Protein AF-A0A5C7JWZ7-F1 (afdb_monomer_lite)

pLDDT: mean 74.51, std 14.21, range [24.56, 93.81]

Structure (mmCIF, N/CA/C/O backbone):
data_AF-A0A5C7JWZ7-F1
#
_entry.id   AF-A0A5C7JWZ7-F1
#
loop_
_atom_site.group_PDB
_atom_site.id
_atom_site.type_symbol
_atom_site.label_atom_id
_atom_site.label_alt_id
_atom_site.label_comp_id
_atom_site.label_asym_id
_atom_site.label_entity_id
_atom_site.label_seq_id
_atom_site.pdbx_PDB_ins_code
_atom_site.Cartn_x
_atom_site.Cartn_y
_atom_site.Cartn_z
_atom_site.occupancy
_atom_site.B_iso_or_equiv
_atom_site.auth_seq_id
_atom_site.auth_comp_id
_atom_site.auth_asym_id
_atom_site.auth_atom_id
_atom_site.pdbx_PDB_model_num
ATOM 1 N N . MET A 1 1 ? -2.685 -1.276 -3.742 1.00 45.97 1 MET A N 1
ATOM 2 C CA . MET A 1 1 ? -3.912 -1.438 -2.931 1.00 45.97 1 MET A CA 1
ATOM 3 C C . MET A 1 1 ? -3.461 -2.055 -1.621 1.00 45.97 1 MET A C 1
ATOM 5 O O . MET A 1 1 ? -2.848 -3.115 -1.664 1.00 45.97 1 MET A O 1
ATOM 9 N N . ALA A 1 2 ? -3.571 -1.320 -0.513 1.00 55.94 2 ALA A N 1
ATOM 10 C CA . ALA A 1 2 ? -3.128 -1.818 0.789 1.00 55.94 2 ALA A CA 1
ATOM 11 C C . ALA A 1 2 ? -4.149 -2.825 1.322 1.00 55.94 2 ALA A C 1
ATOM 13 O O . ALA A 1 2 ? -5.299 -2.817 0.906 1.00 55.94 2 ALA A O 1
ATOM 14 N N . CYS A 1 3 ? -3.714 -3.725 2.190 1.00 65.06 3 CYS A N 1
ATOM 15 C CA . CYS A 1 3 ? -4.537 -4.875 2.550 1.00 65.06 3 CYS A CA 1
ATOM 16 C C . CYS A 1 3 ? -5.539 -4.551 3.609 1.00 65.06 3 CYS A C 1
ATOM 18 O O . CYS A 1 3 ? -5.290 -3.681 4.440 1.00 65.06 3 CYS A O 1
ATOM 20 N N . ALA A 1 4 ? -6.630 -5.308 3.586 1.00 68.56 4 ALA A N 1
ATOM 21 C CA . ALA A 1 4 ? -7.621 -5.212 4.619 1.00 68.56 4 ALA A CA 1
ATOM 22 C C . ALA A 1 4 ? -6.996 -5.520 5.975 1.00 68.56 4 ALA A C 1
ATOM 24 O O . ALA A 1 4 ? -6.350 -6.558 6.170 1.00 68.56 4 ALA A O 1
ATOM 25 N N . LYS A 1 5 ? -7.123 -4.571 6.893 1.00 70.38 5 LYS A N 1
ATOM 26 C CA . LYS A 1 5 ? -6.407 -4.599 8.160 1.00 70.38 5 LYS A CA 1
ATOM 27 C C . LYS A 1 5 ? -7.348 -4.274 9.291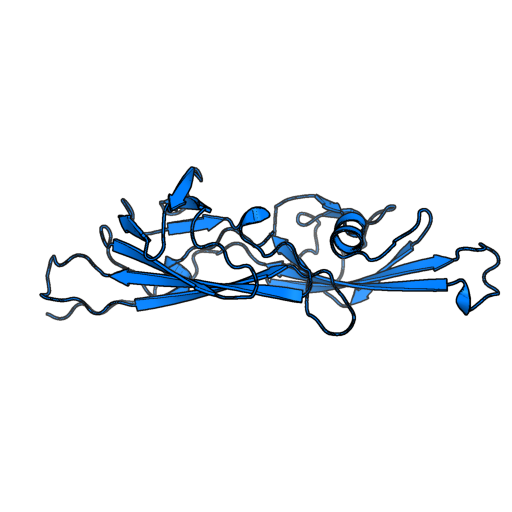 1.00 70.38 5 LYS A C 1
ATOM 29 O O . LYS A 1 5 ? -8.159 -3.352 9.217 1.00 70.38 5 LYS A O 1
ATOM 34 N N . ASP A 1 6 ? -7.208 -5.067 10.338 1.00 74.81 6 ASP A N 1
ATOM 35 C CA . ASP A 1 6 ? -7.981 -4.920 11.550 1.00 74.81 6 ASP A CA 1
ATOM 36 C C . ASP A 1 6 ? -7.426 -3.749 12.370 1.00 74.81 6 ASP A C 1
ATOM 38 O O . ASP A 1 6 ? -6.335 -3.828 12.947 1.00 74.81 6 ASP A O 1
ATOM 42 N N . LEU A 1 7 ? -8.188 -2.657 12.425 1.00 71.19 7 LEU A N 1
ATOM 43 C CA . LEU A 1 7 ? -7.851 -1.470 13.203 1.00 71.19 7 LEU A CA 1
ATOM 44 C C . LEU A 1 7 ? -7.737 -1.790 14.702 1.00 71.19 7 LEU A C 1
ATOM 46 O O . LEU A 1 7 ? -6.971 -1.127 15.401 1.00 71.19 7 LEU A O 1
ATOM 50 N N . PHE A 1 8 ? -8.428 -2.826 15.198 1.00 70.56 8 PHE A N 1
ATOM 51 C CA . PHE A 1 8 ? -8.319 -3.273 16.589 1.00 70.56 8 PHE A CA 1
ATOM 52 C C . PHE A 1 8 ? -6.966 -3.934 16.860 1.00 70.56 8 PHE A C 1
ATOM 54 O O . PHE A 1 8 ? -6.360 -3.678 17.899 1.00 70.56 8 PHE A O 1
ATOM 61 N N . THR A 1 9 ? -6.431 -4.719 15.918 1.00 65.75 9 THR A N 1
ATOM 62 C CA . THR A 1 9 ? -5.092 -5.319 16.085 1.00 65.75 9 THR A CA 1
ATOM 63 C C . THR A 1 9 ? -3.976 -4.276 16.094 1.00 65.75 9 THR A C 1
ATOM 65 O O . THR A 1 9 ? -2.988 -4.450 16.806 1.00 65.75 9 THR A O 1
ATOM 68 N N . LEU A 1 10 ? -4.149 -3.156 15.380 1.00 66.12 10 LEU A N 1
ATOM 69 C CA . LEU A 1 10 ? -3.187 -2.049 15.395 1.00 66.12 10 LEU A CA 1
ATOM 70 C C . LEU A 1 10 ? -3.127 -1.306 16.735 1.00 66.12 10 LEU A C 1
ATOM 72 O O . LEU A 1 10 ? -2.102 -0.704 17.046 1.00 66.12 10 LEU A O 1
ATOM 76 N N . LEU A 1 11 ? -4.190 -1.368 17.540 1.00 66.62 11 LEU A N 1
ATOM 77 C CA . LEU A 1 11 ? -4.202 -0.817 18.897 1.00 66.62 11 LEU A CA 1
ATOM 78 C C . LEU A 1 11 ? -3.416 -1.676 19.901 1.00 66.62 11 LEU A C 1
ATOM 80 O O . LEU A 1 11 ? -3.151 -1.217 21.011 1.00 66.62 11 LEU A O 1
ATOM 84 N N . GLY A 1 12 ? -3.039 -2.910 19.541 1.00 57.41 12 GLY A N 1
ATOM 85 C CA . GLY A 1 12 ? -2.255 -3.803 20.398 1.00 57.41 12 GLY A CA 1
ATOM 86 C C . GLY A 1 12 ? -3.002 -4.357 21.621 1.00 57.41 12 GLY A C 1
ATOM 87 O O . GLY A 1 12 ? -2.355 -4.807 22.566 1.00 57.41 12 GLY A O 1
ATOM 88 N N . GLY A 1 13 ? -4.343 -4.335 21.634 1.00 54.28 13 GLY A N 1
ATOM 89 C CA . GLY A 1 13 ? -5.164 -4.786 22.768 1.00 54.28 13 GLY A CA 1
ATOM 90 C C . GLY A 1 13 ? -6.447 -5.521 22.363 1.00 54.28 13 GLY A C 1
ATOM 91 O O . GLY A 1 13 ? -6.643 -5.836 21.194 1.00 54.28 13 GLY A O 1
ATOM 92 N N . SER A 1 14 ? -7.337 -5.758 23.337 1.00 57.84 14 SER A N 1
ATOM 93 C CA . SER A 1 14 ? -8.707 -6.278 23.138 1.00 57.84 14 SER A CA 1
ATOM 94 C C . SER A 1 14 ? -9.748 -5.182 23.444 1.00 57.84 14 SER A C 1
ATOM 96 O O . SER A 1 14 ? -10.272 -5.146 24.560 1.00 57.84 14 SER A O 1
ATOM 98 N N . PRO A 1 15 ? -9.995 -4.220 22.533 1.00 61.69 15 PRO A N 1
ATOM 99 C CA . PRO A 1 15 ? -10.962 -3.152 22.771 1.00 61.69 15 PRO A CA 1
ATOM 100 C C . PRO A 1 15 ? -12.392 -3.685 22.964 1.00 61.69 15 PRO A C 1
ATOM 102 O O . PRO A 1 15 ? -12.814 -4.633 22.308 1.00 61.69 15 PRO A O 1
ATOM 105 N N . THR A 1 16 ? -13.138 -3.075 23.888 1.00 68.31 16 THR A N 1
ATOM 106 C CA . THR A 1 16 ? -14.499 -3.497 24.261 1.00 68.31 16 THR A CA 1
ATOM 107 C C . THR A 1 16 ? -15.495 -3.374 23.099 1.00 68.31 16 THR A C 1
ATOM 109 O O . THR A 1 16 ? -15.476 -2.401 22.353 1.00 68.31 16 THR A O 1
ATOM 112 N N . VAL A 1 17 ? -16.426 -4.321 22.965 1.00 73.81 17 VAL A N 1
ATOM 113 C CA . VAL A 1 17 ? -17.563 -4.181 22.033 1.00 73.81 17 VAL A CA 1
ATOM 114 C C . VAL A 1 17 ? -18.365 -2.918 22.366 1.00 73.81 17 VAL A C 1
ATOM 116 O O . VAL A 1 17 ? -18.556 -2.602 23.538 1.00 73.81 17 VAL A O 1
ATOM 119 N N . GLY A 1 18 ? -18.864 -2.215 21.346 1.00 74.50 18 GLY A N 1
ATOM 120 C CA . GLY A 1 18 ? -19.762 -1.068 21.523 1.00 74.50 18 GLY A CA 1
ATOM 121 C C . GLY A 1 18 ? -19.065 0.278 21.738 1.00 74.50 18 GLY A C 1
ATOM 122 O O . GLY A 1 18 ? -19.734 1.271 22.023 1.00 74.50 18 GLY A O 1
ATOM 123 N N . GLY A 1 19 ? -17.738 0.342 21.592 1.00 77.81 19 GLY A N 1
ATOM 124 C CA . GLY A 1 19 ? -17.022 1.614 21.562 1.00 77.81 19 GLY A CA 1
ATOM 125 C C . GLY A 1 19 ? -17.265 2.415 20.279 1.00 77.81 19 GLY A C 1
ATOM 126 O O . GLY A 1 19 ? -17.792 1.925 19.274 1.00 77.81 19 GLY A O 1
ATOM 127 N N . THR A 1 20 ? -16.869 3.683 20.314 1.00 84.31 20 THR A N 1
ATOM 128 C CA . THR A 1 20 ? -16.996 4.600 19.176 1.00 84.31 20 THR A CA 1
ATOM 129 C C . THR A 1 20 ? -15.661 4.768 18.472 1.00 84.31 20 THR A C 1
ATOM 131 O O . THR A 1 20 ? -14.618 4.894 19.110 1.00 84.31 20 THR A O 1
ATOM 134 N N . TRP A 1 21 ? -15.705 4.774 17.143 1.00 86.50 21 TRP A N 1
ATOM 135 C CA . TRP A 1 21 ? -14.568 5.077 16.292 1.00 86.50 21 TRP A CA 1
ATOM 136 C C . TRP A 1 21 ? -14.749 6.445 15.669 1.00 86.50 21 TRP A C 1
ATOM 138 O O . TRP A 1 21 ? -15.829 6.807 15.203 1.00 86.50 21 TRP A O 1
ATOM 148 N N . LYS A 1 22 ? -13.669 7.208 15.638 1.00 88.44 22 LYS A N 1
ATOM 149 C CA . LYS A 1 22 ? -13.637 8.550 15.087 1.00 88.44 22 LYS A CA 1
ATOM 150 C C . LYS A 1 22 ? -12.479 8.657 14.116 1.00 88.44 22 LYS A C 1
ATOM 152 O O . LYS A 1 22 ? -11.319 8.589 14.509 1.00 88.44 22 LYS A O 1
ATOM 157 N N . LEU A 1 23 ? -12.784 8.852 12.840 1.00 90.44 23 LEU A N 1
ATOM 158 C CA . LEU A 1 23 ? -11.791 9.297 11.874 1.00 90.44 23 LEU A CA 1
ATOM 159 C C . LEU A 1 23 ? -11.549 10.788 12.125 1.00 90.44 23 LEU A C 1
ATOM 161 O O . LEU A 1 23 ? -12.397 11.624 11.814 1.00 90.44 23 LEU A O 1
ATOM 165 N N . ASN A 1 24 ? -10.418 11.108 12.748 1.00 89.88 24 ASN A N 1
ATOM 166 C CA . ASN A 1 24 ? -10.081 12.464 13.170 1.00 89.88 24 ASN A CA 1
ATOM 167 C C . ASN A 1 24 ? -9.585 13.307 12.003 1.00 89.88 24 ASN A C 1
ATOM 169 O O . ASN A 1 24 ? -10.103 14.395 11.753 1.00 89.88 24 ASN A O 1
ATOM 173 N N . THR A 1 25 ? -8.562 12.813 11.312 1.00 91.00 25 THR A N 1
ATOM 174 C CA . THR A 1 25 ? -7.871 13.553 10.259 1.00 91.00 25 THR A CA 1
ATOM 175 C C . THR A 1 25 ? -7.410 12.618 9.152 1.00 91.00 25 THR A C 1
ATOM 177 O O . THR A 1 25 ? -7.044 11.468 9.397 1.00 91.00 25 THR A O 1
ATOM 180 N N . ILE A 1 26 ? -7.401 13.152 7.933 1.00 90.19 26 ILE A N 1
ATOM 181 C CA . ILE A 1 26 ? -6.642 12.630 6.803 1.00 90.19 26 ILE A CA 1
ATOM 182 C C . ILE A 1 26 ? -5.683 13.755 6.427 1.00 90.19 26 ILE A C 1
ATOM 184 O O . ILE A 1 26 ? -6.109 14.882 6.175 1.00 90.19 26 ILE A O 1
ATOM 188 N N . THR A 1 27 ? -4.385 13.488 6.483 1.00 87.81 27 THR A N 1
ATOM 189 C CA . THR A 1 27 ? -3.349 14.501 6.239 1.00 87.81 27 THR A CA 1
ATOM 190 C C . THR A 1 27 ? -2.450 14.084 5.091 1.00 87.81 27 THR A C 1
ATOM 192 O O . THR A 1 27 ? -2.282 12.898 4.843 1.00 87.81 27 THR A O 1
ATOM 195 N N . GLY A 1 28 ? -1.886 15.056 4.381 1.00 82.38 28 GLY A N 1
ATOM 196 C CA . GLY A 1 28 ? -1.114 14.836 3.160 1.00 82.38 28 GLY A CA 1
ATOM 197 C C . GLY A 1 28 ? -1.586 15.760 2.040 1.00 82.38 28 GLY A C 1
ATOM 198 O O . GLY A 1 28 ? -2.679 16.327 2.094 1.00 82.38 28 GLY A O 1
ATOM 199 N N . THR A 1 29 ? -0.747 15.961 1.027 1.00 81.81 29 THR A N 1
ATOM 200 C CA . THR A 1 29 ? -1.093 16.828 -0.105 1.00 81.81 29 THR A CA 1
ATOM 201 C C . THR A 1 29 ? -2.291 16.248 -0.858 1.00 81.81 29 THR A C 1
ATOM 203 O O . THR A 1 29 ? -2.293 15.074 -1.223 1.00 81.81 29 THR A O 1
ATOM 206 N N . GLY A 1 30 ? -3.324 17.067 -1.068 1.00 83.00 30 GLY A N 1
ATOM 207 C CA . GLY A 1 30 ? -4.554 16.643 -1.744 1.00 83.00 30 GLY A CA 1
ATOM 208 C C . GLY A 1 30 ? -5.461 15.721 -0.922 1.00 83.00 30 GLY A C 1
ATOM 209 O O . GLY A 1 30 ? -6.392 15.171 -1.499 1.00 83.00 30 GLY A O 1
ATOM 210 N N . ALA A 1 31 ? -5.206 15.551 0.383 1.00 86.69 31 ALA A N 1
ATOM 211 C CA . ALA A 1 31 ? -6.020 14.705 1.254 1.00 86.69 31 ALA A CA 1
ATOM 212 C C . ALA A 1 31 ? -7.505 15.117 1.245 1.00 86.69 31 ALA A C 1
ATOM 214 O O . ALA A 1 31 ? -7.810 16.311 1.350 1.00 86.69 31 ALA A O 1
ATOM 215 N N . PRO A 1 32 ? -8.437 14.153 1.137 1.00 87.94 32 PRO A N 1
ATOM 216 C CA . PRO A 1 32 ? -9.857 14.438 1.098 1.00 87.94 32 PRO A CA 1
ATOM 217 C C . PRO A 1 32 ? -10.365 14.826 2.488 1.00 87.94 32 PRO A C 1
ATOM 219 O O . PRO A 1 32 ? -9.962 14.267 3.506 1.00 87.94 32 PRO A O 1
ATOM 222 N N . SER A 1 33 ? -11.312 15.760 2.532 1.00 88.44 33 SER A N 1
ATOM 223 C CA . SER A 1 33 ? -12.080 16.083 3.742 1.00 88.44 33 SER A CA 1
ATOM 224 C C . SER A 1 33 ? -13.403 15.311 3.835 1.00 88.44 33 SER A C 1
ATOM 226 O O . SER A 1 33 ? -14.075 15.378 4.862 1.00 88.44 33 SER A O 1
ATOM 228 N N . SER A 1 34 ? -13.768 14.579 2.779 1.00 91.19 34 SER A N 1
ATOM 229 C CA . SER A 1 34 ? -14.977 13.759 2.654 1.00 91.19 34 SER A CA 1
ATOM 230 C C . SER A 1 34 ? -14.727 12.591 1.701 1.00 91.19 34 SER A C 1
ATOM 232 O O . SER A 1 34 ? -13.952 12.746 0.758 1.00 91.19 34 SER A O 1
ATOM 234 N N . GLY A 1 35 ? -15.413 11.466 1.874 1.00 88.69 35 GLY A N 1
ATOM 235 C CA . GLY A 1 35 ? -15.208 10.289 1.029 1.00 88.69 35 GLY A CA 1
ATOM 236 C C . GLY A 1 35 ? -15.951 9.064 1.539 1.00 88.69 35 GLY A C 1
ATOM 237 O O . GLY A 1 35 ? -16.958 9.187 2.238 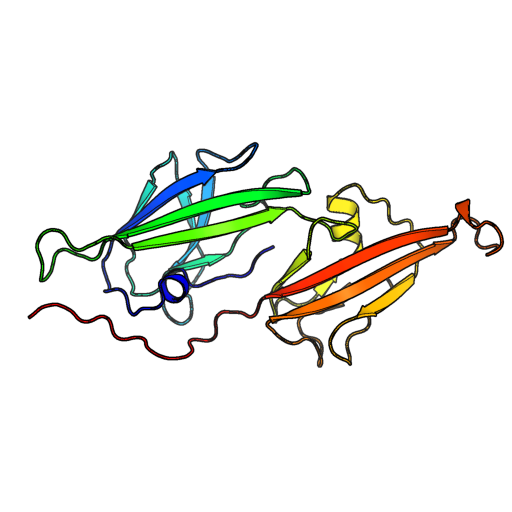1.00 88.69 35 GLY A O 1
ATOM 238 N N . SER A 1 36 ? -15.460 7.878 1.187 1.00 88.44 36 SER A N 1
ATOM 239 C CA . SER A 1 36 ? -15.985 6.611 1.687 1.00 88.44 36 SER A CA 1
ATOM 240 C C . SER A 1 36 ? -14.857 5.622 1.930 1.00 88.44 36 SER A C 1
ATOM 242 O O . SER A 1 36 ? -14.035 5.440 1.051 1.00 88.44 36 SER A O 1
ATOM 244 N N . LEU A 1 37 ? -14.863 4.951 3.082 1.00 86.94 37 LEU A N 1
ATOM 245 C CA . LEU A 1 37 ? -13.928 3.863 3.391 1.00 86.94 37 LEU A CA 1
ATOM 246 C C . LEU A 1 37 ? -14.651 2.519 3.301 1.00 86.94 37 LEU A C 1
ATOM 248 O O . LEU A 1 37 ? -15.814 2.438 3.699 1.00 86.94 37 LEU A O 1
ATOM 252 N N . GLN A 1 38 ? -13.998 1.459 2.820 1.00 87.38 38 GLN A N 1
ATOM 253 C CA . GLN A 1 38 ? -14.576 0.108 2.886 1.00 87.38 38 GLN A CA 1
ATOM 254 C C . GLN A 1 38 ? -14.318 -0.500 4.260 1.00 87.38 38 GLN A C 1
ATOM 256 O O . GLN A 1 38 ? -13.195 -0.879 4.581 1.00 87.38 38 GLN A O 1
ATOM 261 N N . ILE A 1 39 ? -15.365 -0.588 5.074 1.00 85.62 39 ILE A N 1
ATOM 262 C CA . ILE A 1 39 ? -15.287 -1.052 6.457 1.00 85.62 39 ILE A CA 1
ATOM 263 C C . ILE A 1 39 ? -16.079 -2.359 6.607 1.00 85.62 39 ILE A C 1
ATOM 265 O O . ILE A 1 39 ? -17.210 -2.454 6.126 1.00 85.62 39 ILE A O 1
ATOM 269 N N . ALA A 1 40 ? -15.509 -3.352 7.289 1.00 82.62 40 ALA A N 1
ATOM 270 C CA . ALA A 1 40 ? -16.206 -4.557 7.743 1.00 82.62 40 ALA A CA 1
ATOM 271 C C . ALA A 1 40 ? -16.115 -4.693 9.266 1.00 82.62 40 ALA A C 1
ATOM 273 O O . ALA A 1 40 ? -15.163 -4.219 9.884 1.00 82.62 40 ALA A O 1
ATOM 274 N N . GLU A 1 41 ? -17.088 -5.381 9.859 1.00 82.25 41 GLU A N 1
ATOM 275 C CA . GLU A 1 41 ? -17.099 -5.722 11.283 1.00 82.25 41 GLU A CA 1
ATOM 276 C C . GLU A 1 41 ? -16.941 -7.240 11.484 1.00 82.25 41 GLU A C 1
ATOM 278 O O . GLU A 1 41 ? -17.301 -8.022 10.599 1.00 82.25 41 GLU A O 1
ATOM 283 N N . GLY A 1 42 ? -16.383 -7.640 12.629 1.00 69.81 42 GLY A N 1
ATOM 284 C CA . GLY A 1 42 ? -16.333 -9.033 13.098 1.00 69.81 42 GLY A CA 1
ATOM 285 C C . GLY A 1 42 ? -15.002 -9.759 12.944 1.00 69.81 42 GLY A C 1
ATOM 286 O O . GLY A 1 42 ? -14.056 -9.239 12.364 1.00 69.81 42 GLY A O 1
ATOM 287 N N . ALA A 1 43 ? -14.897 -10.962 13.514 1.00 67.31 43 ALA A N 1
ATOM 288 C CA . ALA A 1 43 ? -13.714 -11.823 13.405 1.00 67.31 43 ALA A CA 1
ATOM 289 C C . ALA A 1 43 ? -14.124 -13.273 13.065 1.00 67.31 43 ALA A C 1
ATOM 291 O O . ALA A 1 43 ? -14.641 -13.969 13.943 1.00 67.31 43 ALA A O 1
ATOM 292 N N . PRO A 1 44 ? -13.891 -13.767 11.827 1.00 67.25 44 PRO A N 1
ATOM 293 C CA . PRO A 1 44 ? -13.260 -13.089 10.679 1.00 67.25 44 PRO A CA 1
ATOM 294 C C . PRO A 1 44 ? -14.080 -11.884 10.175 1.00 67.25 44 PRO A C 1
ATOM 296 O O . PRO A 1 44 ? -15.256 -11.791 10.530 1.00 67.25 44 PRO A O 1
ATOM 299 N N . PRO A 1 45 ? -13.499 -10.977 9.360 1.00 67.94 45 PRO A N 1
ATOM 300 C CA . PRO A 1 45 ? -14.248 -9.853 8.806 1.00 67.94 45 PRO A CA 1
ATOM 301 C C . PRO A 1 45 ? -15.500 -10.351 8.092 1.00 67.94 45 PRO A C 1
ATOM 303 O O . PRO A 1 45 ? -15.433 -11.265 7.264 1.00 67.94 45 PRO A O 1
ATOM 306 N N . GLY A 1 46 ? -16.638 -9.735 8.408 1.00 71.50 46 GLY A N 1
ATOM 307 C CA . GLY A 1 46 ? -17.861 -9.890 7.640 1.00 71.50 46 GLY A CA 1
ATOM 308 C C . GLY A 1 46 ? -17.743 -9.274 6.242 1.00 71.50 46 GLY A C 1
ATOM 309 O O . GLY A 1 46 ? -16.661 -9.085 5.684 1.00 71.50 46 GLY A O 1
ATOM 310 N N . ALA A 1 47 ? -18.885 -8.933 5.650 1.00 79.56 47 ALA A N 1
ATOM 311 C CA . ALA A 1 47 ? -18.896 -8.240 4.367 1.00 79.56 47 ALA A CA 1
ATOM 312 C C . ALA A 1 47 ? -18.409 -6.789 4.524 1.00 79.56 47 ALA A C 1
ATOM 314 O O . ALA A 1 47 ? -18.920 -6.050 5.368 1.00 79.56 47 ALA A O 1
ATOM 315 N N . TYR A 1 48 ? -17.469 -6.370 3.672 1.00 80.19 48 TYR A N 1
ATOM 316 C CA . TYR A 1 48 ? -17.074 -4.966 3.567 1.00 80.19 48 TYR A CA 1
ATOM 317 C C . TYR A 1 48 ? -18.214 -4.138 2.990 1.00 80.19 48 TYR A C 1
ATOM 319 O O . TYR A 1 48 ? -18.877 -4.528 2.026 1.00 80.19 48 TYR A O 1
ATOM 327 N N . SER A 1 49 ? -18.431 -2.980 3.599 1.00 84.75 49 SER A N 1
ATOM 328 C CA . SER A 1 49 ? -19.433 -2.018 3.176 1.00 84.75 49 SER A CA 1
ATOM 329 C C . SER A 1 49 ? -18.850 -0.611 3.160 1.00 84.75 49 SER A C 1
ATOM 331 O O . SER A 1 49 ? -18.034 -0.228 4.000 1.00 84.75 49 SER A O 1
ATOM 333 N N . ALA A 1 50 ? -19.285 0.171 2.179 1.00 85.12 50 ALA A N 1
ATOM 334 C CA . ALA A 1 50 ? -18.874 1.552 2.022 1.00 85.12 50 ALA A CA 1
ATOM 335 C C . ALA A 1 50 ? -19.423 2.407 3.178 1.00 85.12 50 ALA A C 1
ATOM 337 O O . ALA A 1 50 ? -20.636 2.598 3.303 1.00 85.12 50 ALA A O 1
ATOM 338 N N . LYS A 1 51 ? -18.532 2.956 4.008 1.00 88.50 51 LYS A N 1
ATOM 339 C CA . LYS A 1 51 ? -18.866 3.932 5.043 1.00 88.50 51 LYS A CA 1
ATOM 340 C C . LYS A 1 51 ? -18.501 5.333 4.576 1.00 88.50 51 LYS A C 1
ATOM 342 O O . LYS A 1 51 ? -17.339 5.737 4.614 1.00 88.50 51 LYS A O 1
ATOM 347 N N . SER A 1 52 ? -19.513 6.087 4.160 1.00 89.75 52 SER A N 1
ATOM 348 C CA . SER A 1 52 ? -19.333 7.474 3.735 1.00 89.75 52 SER A CA 1
ATOM 349 C C . SER A 1 52 ? -19.117 8.409 4.925 1.00 89.75 52 SER A C 1
ATOM 351 O O . SER A 1 52 ? -19.883 8.384 5.890 1.00 89.75 52 SER A O 1
ATOM 353 N N . PHE A 1 53 ? -18.115 9.277 4.822 1.00 90.75 53 PHE A N 1
ATOM 354 C CA . PHE A 1 53 ? -17.840 10.352 5.769 1.00 90.75 53 PHE A CA 1
ATOM 355 C C . PHE A 1 53 ? -18.011 11.709 5.058 1.00 90.75 53 PHE A C 1
ATOM 357 O O . PHE A 1 53 ? -17.255 12.024 4.138 1.00 90.75 53 PHE A O 1
ATOM 364 N N . PRO A 1 54 ? -19.010 12.530 5.433 1.00 90.25 54 PRO A N 1
ATOM 365 C CA . PRO A 1 54 ? -19.287 13.797 4.750 1.00 90.25 54 PRO A CA 1
ATOM 366 C C . PRO A 1 54 ? -18.312 14.920 5.133 1.00 90.25 54 PRO A C 1
ATOM 368 O O . PRO A 1 54 ? -18.186 15.898 4.402 1.00 90.25 54 PRO A O 1
ATOM 371 N N . SER A 1 55 ? -17.651 14.799 6.284 1.00 92.44 55 SER A N 1
ATOM 372 C CA . SER A 1 55 ? -16.682 15.760 6.805 1.00 92.44 55 SER A CA 1
ATOM 373 C C . SER A 1 55 ? -15.817 15.105 7.876 1.00 92.44 55 SER A C 1
ATOM 375 O O . SER A 1 55 ? -16.261 14.154 8.518 1.00 92.44 55 SER A O 1
ATOM 377 N N . LEU A 1 56 ? -14.638 15.665 8.134 1.00 92.25 56 LEU A N 1
ATOM 378 C CA . LEU A 1 56 ? -13.801 15.296 9.273 1.00 92.25 56 LEU A CA 1
ATOM 379 C C . LEU A 1 56 ? -13.950 16.305 10.430 1.00 92.25 56 LEU A C 1
ATOM 381 O O . LEU A 1 56 ? -14.029 17.507 10.166 1.00 92.25 56 LEU A O 1
ATOM 385 N N . PRO A 1 57 ? -13.951 15.851 11.698 1.00 93.81 57 PRO A N 1
ATOM 386 C CA . PRO A 1 57 ? -13.925 14.450 12.110 1.00 93.81 57 PRO A CA 1
ATOM 387 C C . PRO A 1 57 ? -15.261 13.737 11.845 1.00 93.81 57 PRO A C 1
ATOM 389 O O . PRO A 1 57 ? -16.322 14.359 11.883 1.00 93.81 57 PRO A O 1
ATOM 392 N N . TYR A 1 58 ? -15.208 12.423 11.626 1.00 92.94 58 TYR A N 1
ATOM 393 C CA . TYR A 1 58 ? -16.391 11.583 11.434 1.00 92.94 58 TYR A CA 1
ATOM 394 C C . TYR A 1 58 ? -16.428 10.449 12.452 1.00 92.94 58 TYR A C 1
ATOM 396 O O . TYR A 1 58 ? -15.482 9.667 12.538 1.00 92.94 58 TYR A O 1
ATOM 404 N N . THR A 1 59 ? -17.532 10.343 13.191 1.00 90.06 59 THR A N 1
ATOM 405 C CA . THR A 1 59 ? -17.740 9.285 14.183 1.00 90.06 59 THR A CA 1
ATOM 406 C C . THR A 1 59 ? -18.671 8.211 13.638 1.00 90.06 59 THR A C 1
ATOM 408 O O . THR A 1 59 ? -19.718 8.510 13.061 1.00 90.06 59 THR A O 1
ATOM 411 N N . PHE A 1 60 ? -18.317 6.954 13.874 1.00 85.00 60 PHE A N 1
ATOM 412 C CA . PHE A 1 60 ? -19.157 5.793 13.634 1.00 85.00 60 PHE A CA 1
ATOM 413 C C . PHE A 1 60 ? -19.036 4.809 14.801 1.00 85.00 60 PHE A C 1
ATOM 415 O O . PHE A 1 60 ? -17.999 4.705 15.451 1.00 85.00 60 PHE A O 1
ATOM 422 N N . THR A 1 61 ? -20.123 4.108 15.096 1.00 80.12 61 THR A N 1
ATOM 423 C CA . THR A 1 61 ? -20.151 3.081 16.142 1.00 80.12 61 THR A CA 1
ATOM 424 C C . THR A 1 61 ? -19.864 1.729 15.515 1.00 80.12 61 THR A C 1
ATOM 426 O O . THR A 1 61 ? -20.398 1.445 14.443 1.00 80.12 61 THR A O 1
ATOM 429 N N . ALA A 1 62 ? -19.044 0.923 16.186 1.00 72.25 62 ALA A N 1
ATOM 430 C CA . ALA A 1 62 ? -18.851 -0.478 15.841 1.00 72.25 62 ALA A CA 1
ATOM 431 C C . ALA A 1 62 ? -19.934 -1.312 16.529 1.00 72.25 62 ALA A C 1
ATOM 433 O O . ALA A 1 62 ? -20.113 -1.196 17.745 1.00 72.25 62 ALA A O 1
ATOM 434 N N . GLY A 1 63 ? -20.649 -2.146 15.780 1.00 69.81 63 GLY A N 1
ATOM 435 C CA . GLY A 1 63 ? -21.529 -3.161 16.358 1.00 69.81 63 GLY A CA 1
ATOM 436 C C . GLY A 1 63 ? -20.755 -4.305 17.020 1.00 69.81 63 GLY A C 1
ATOM 437 O O . GLY A 1 63 ? -21.269 -4.931 17.946 1.00 69.81 63 GLY A O 1
ATOM 438 N N . GLU A 1 64 ? -19.511 -4.547 16.595 1.00 70.19 64 GLU A N 1
ATOM 439 C CA . GLU A 1 64 ? -18.682 -5.665 17.058 1.00 70.19 64 GLU A CA 1
ATOM 440 C C . GLU A 1 64 ? -17.271 -5.254 17.529 1.00 70.19 64 GLU A C 1
ATOM 442 O O . GLU A 1 64 ? -16.845 -4.105 17.414 1.00 70.19 64 GLU A O 1
ATOM 447 N N . ALA A 1 65 ? -16.538 -6.224 18.093 1.00 62.81 65 ALA A N 1
ATOM 448 C CA . ALA A 1 65 ? -15.196 -6.059 18.668 1.00 62.81 65 ALA A CA 1
ATOM 449 C C . ALA A 1 65 ? -14.066 -5.949 17.636 1.00 62.81 65 ALA A C 1
ATOM 451 O O . ALA A 1 65 ? -12.911 -5.962 18.029 1.00 62.81 65 ALA A O 1
ATOM 452 N N . HIS A 1 66 ? -14.350 -5.954 16.338 1.00 70.94 66 HIS A N 1
ATOM 453 C CA . HIS A 1 66 ? -13.321 -5.896 15.303 1.00 70.94 66 HIS A CA 1
ATOM 454 C C . HIS A 1 66 ? -13.827 -5.026 14.164 1.00 70.94 66 HIS A C 1
ATOM 456 O O . HIS A 1 66 ? -14.948 -5.223 13.695 1.00 70.94 66 HIS A O 1
ATOM 462 N N . ILE A 1 67 ? -12.996 -4.082 13.724 1.00 77.31 67 ILE A N 1
ATOM 463 C CA . ILE A 1 67 ? -13.239 -3.252 12.547 1.00 77.31 67 ILE A CA 1
ATOM 464 C C . ILE A 1 67 ? -12.074 -3.429 11.602 1.00 77.31 67 ILE A C 1
ATOM 466 O O . ILE A 1 67 ? -10.926 -3.141 11.933 1.00 77.31 67 ILE A O 1
ATOM 470 N N . TRP A 1 68 ? -12.415 -3.822 10.391 1.00 80.19 68 TRP A N 1
ATOM 471 C CA . TRP A 1 68 ? -11.486 -3.988 9.301 1.00 80.19 68 TRP A CA 1
ATOM 472 C C . TRP A 1 68 ? -11.688 -2.859 8.320 1.00 80.19 68 TRP A C 1
ATOM 474 O O . TRP A 1 68 ? -12.815 -2.580 7.919 1.00 80.19 68 TRP A O 1
ATOM 484 N N . TRP A 1 69 ? -10.596 -2.233 7.912 1.00 82.06 69 TRP A N 1
ATOM 485 C CA . TRP A 1 69 ? -10.600 -1.323 6.779 1.00 82.06 69 TRP A CA 1
ATOM 486 C C . TRP A 1 69 ? -9.879 -1.990 5.618 1.00 82.06 69 TRP A C 1
ATOM 488 O O . TRP A 1 69 ? -8.762 -2.461 5.813 1.00 82.06 69 TRP A O 1
ATOM 498 N N . ASP A 1 70 ? -10.518 -2.031 4.448 1.00 78.94 70 ASP A N 1
ATOM 499 C CA . ASP A 1 70 ? -9.933 -2.447 3.169 1.00 78.94 70 ASP A CA 1
ATOM 500 C C . ASP A 1 70 ? -9.653 -1.222 2.279 1.00 78.94 70 ASP A C 1
ATOM 502 O O . ASP A 1 70 ? -10.568 -0.726 1.612 1.00 78.94 70 ASP A O 1
ATOM 506 N N . PRO A 1 71 ? -8.415 -0.693 2.278 1.00 74.31 71 PRO A N 1
ATOM 507 C CA . PRO A 1 71 ? -8.052 0.482 1.501 1.00 74.31 71 PRO A CA 1
ATOM 508 C C . PRO A 1 71 ? -8.289 0.299 0.005 1.00 74.31 71 PRO A C 1
ATOM 510 O O . PRO A 1 71 ? -7.646 -0.519 -0.661 1.00 74.31 71 PRO A O 1
ATOM 513 N N . GLN A 1 72 ? -9.160 1.130 -0.549 1.00 72.25 72 GLN A N 1
ATOM 514 C CA . GLN A 1 72 ? -9.418 1.149 -1.978 1.00 72.25 72 GLN A CA 1
ATOM 515 C C . GLN A 1 72 ? -8.428 2.054 -2.718 1.00 72.25 72 GLN A C 1
ATOM 517 O O . GLN A 1 72 ? -7.609 2.762 -2.132 1.00 72.25 72 GLN A O 1
ATOM 522 N N . THR A 1 73 ? -8.463 2.016 -4.048 1.00 65.38 73 THR A N 1
ATOM 523 C CA . THR A 1 73 ? -7.579 2.839 -4.888 1.00 65.38 73 THR A CA 1
ATOM 524 C C . THR A 1 73 ? -7.806 4.342 -4.717 1.00 65.38 73 THR A C 1
ATOM 526 O O . THR A 1 73 ? -6.879 5.115 -4.933 1.00 65.38 73 THR A O 1
ATOM 529 N N . ASP A 1 74 ? -9.013 4.758 -4.334 1.00 69.56 74 ASP A N 1
ATOM 530 C CA . ASP A 1 74 ? -9.391 6.143 -4.030 1.00 69.56 74 ASP A CA 1
ATOM 531 C C . ASP A 1 74 ? -9.068 6.572 -2.588 1.00 69.56 74 ASP A C 1
ATOM 533 O O . ASP A 1 74 ? -9.139 7.760 -2.281 1.00 69.56 74 ASP A O 1
ATOM 537 N N . ASP A 1 75 ? -8.632 5.641 -1.734 1.00 72.38 75 ASP A N 1
ATOM 538 C CA . ASP A 1 75 ? -8.141 5.930 -0.381 1.00 72.38 75 ASP A CA 1
ATOM 539 C C . ASP A 1 75 ? -6.656 6.353 -0.363 1.00 72.38 75 ASP A C 1
ATOM 541 O O . ASP A 1 75 ? -6.083 6.654 0.682 1.00 72.38 75 ASP A O 1
ATOM 545 N N . ALA A 1 76 ? -5.990 6.381 -1.517 1.00 72.25 76 ALA A N 1
ATOM 546 C CA . ALA A 1 76 ? -4.618 6.853 -1.654 1.00 72.25 76 ALA A CA 1
ATOM 547 C C . ALA A 1 76 ? -4.568 8.105 -2.545 1.00 72.25 76 ALA A C 1
ATOM 549 O O . ALA A 1 76 ? -5.387 8.255 -3.456 1.00 72.25 76 ALA A O 1
ATOM 550 N N . PRO A 1 77 ? -3.593 9.007 -2.341 1.00 70.94 77 PRO A N 1
ATOM 551 C CA . PRO A 1 77 ? -3.460 10.164 -3.212 1.00 70.94 77 PRO A CA 1
ATOM 552 C C . PRO A 1 77 ? -3.214 9.762 -4.660 1.00 70.94 77 PRO A C 1
ATOM 554 O O . PRO A 1 77 ? -2.455 8.848 -4.936 1.00 70.94 77 PRO A O 1
ATOM 557 N N . THR A 1 78 ? -3.770 10.497 -5.617 1.00 70.50 78 THR A N 1
ATOM 558 C CA . THR A 1 78 ? -3.588 10.200 -7.050 1.00 70.50 78 THR A CA 1
ATOM 559 C C . THR A 1 78 ? -2.180 10.516 -7.556 1.00 70.50 78 THR A C 1
ATOM 561 O O . THR A 1 78 ? -1.744 9.970 -8.567 1.00 70.50 78 THR A O 1
ATOM 564 N N . THR A 1 79 ? -1.441 11.372 -6.846 1.00 67.38 79 THR A N 1
ATOM 565 C CA . THR A 1 79 ? -0.048 11.704 -7.148 1.00 67.38 79 THR A CA 1
ATOM 566 C C . THR A 1 79 ? 0.905 10.663 -6.583 1.00 67.38 79 THR A C 1
ATOM 568 O O . THR A 1 79 ? 0.876 10.343 -5.395 1.00 67.38 79 THR A O 1
ATOM 571 N N . CYS A 1 80 ? 1.810 10.170 -7.416 1.00 65.31 80 CYS A N 1
ATOM 572 C CA . CYS A 1 80 ? 2.827 9.236 -6.958 1.00 65.31 80 CYS A CA 1
ATOM 573 C C . CYS A 1 80 ? 3.801 9.899 -5.977 1.00 65.31 80 CYS A C 1
ATOM 575 O O . CYS A 1 80 ? 4.050 11.104 -6.047 1.00 65.31 80 CYS A O 1
ATOM 577 N N . TYR A 1 81 ? 4.343 9.098 -5.060 1.00 60.56 81 TYR A N 1
ATOM 578 C CA . TYR A 1 81 ? 5.237 9.520 -3.975 1.00 60.56 81 TYR A CA 1
ATOM 579 C C . TYR A 1 81 ? 4.592 10.445 -2.945 1.00 60.56 81 TYR A C 1
ATOM 581 O O . TYR A 1 81 ? 5.283 11.124 -2.186 1.00 60.56 81 TYR A O 1
ATOM 589 N N . THR A 1 82 ? 3.264 10.463 -2.902 1.00 64.06 82 THR A N 1
ATOM 590 C CA . THR A 1 82 ? 2.533 11.124 -1.829 1.00 64.06 82 THR A CA 1
ATOM 591 C C . THR A 1 82 ? 1.841 10.085 -0.973 1.00 64.06 82 THR A C 1
ATOM 593 O O . THR A 1 82 ? 1.510 8.985 -1.425 1.00 64.06 82 THR A O 1
ATOM 596 N N . SER A 1 83 ? 1.673 10.425 0.295 1.00 75.12 83 SER A N 1
ATOM 597 C CA . SER A 1 83 ? 0.953 9.602 1.242 1.00 75.12 83 SER A CA 1
ATOM 598 C C . SER A 1 83 ? -0.151 10.405 1.900 1.00 75.12 83 SER A C 1
ATOM 600 O O . SER A 1 83 ? -0.032 11.618 2.101 1.00 75.12 83 SER A O 1
ATOM 602 N N . TRP A 1 84 ? -1.231 9.706 2.220 1.00 83.12 84 TRP A N 1
ATOM 603 C CA . TRP A 1 84 ? -2.255 10.175 3.128 1.00 83.12 84 TRP A CA 1
ATOM 604 C C . TRP A 1 84 ? -2.136 9.426 4.444 1.00 83.12 84 TRP A C 1
ATOM 606 O O . TRP A 1 84 ? -2.056 8.199 4.470 1.00 83.12 84 TRP A O 1
ATOM 616 N N . VAL A 1 85 ? -2.107 10.172 5.543 1.00 83.00 85 VAL A N 1
ATOM 617 C CA . VAL A 1 85 ? -2.102 9.619 6.896 1.00 83.00 85 VAL A CA 1
ATOM 618 C C . VAL A 1 85 ? -3.487 9.796 7.496 1.00 83.00 85 VAL A C 1
ATOM 620 O O . VAL A 1 85 ? -3.918 10.925 7.740 1.00 83.00 85 VAL A O 1
ATOM 623 N N . TYR A 1 86 ? -4.156 8.678 7.738 1.00 85.50 86 TYR A N 1
ATOM 624 C CA . TYR A 1 86 ? -5.448 8.570 8.394 1.00 85.50 86 TYR A CA 1
ATOM 625 C C . TYR A 1 86 ? -5.225 8.383 9.891 1.00 85.50 86 TYR A C 1
ATOM 627 O O . TYR A 1 86 ? -4.484 7.492 10.303 1.00 85.50 86 TYR A O 1
ATOM 635 N N . THR A 1 87 ? -5.860 9.215 10.711 1.00 87.94 87 THR A N 1
ATOM 636 C CA . THR A 1 87 ? -5.824 9.078 12.172 1.00 87.94 87 THR A CA 1
ATOM 637 C C . THR A 1 87 ? -7.195 8.664 12.670 1.00 87.94 87 THR A C 1
ATOM 639 O O . THR A 1 87 ? -8.143 9.450 12.609 1.00 87.94 87 THR A O 1
ATOM 642 N N . PHE A 1 88 ? -7.286 7.446 13.186 1.00 85.25 88 PHE A N 1
ATOM 643 C CA . PHE A 1 88 ? -8.469 6.923 13.851 1.00 85.25 88 PHE A CA 1
ATOM 644 C C . PHE A 1 88 ? -8.290 7.013 15.361 1.00 85.25 88 PHE A C 1
ATOM 646 O O . PHE A 1 88 ? -7.205 6.776 15.885 1.00 85.25 88 PHE A O 1
ATOM 653 N N . GLU A 1 89 ? -9.358 7.348 16.063 1.00 86.25 89 GLU A N 1
ATOM 654 C CA . GLU A 1 89 ? -9.429 7.355 17.515 1.00 86.25 89 GLU A CA 1
ATOM 655 C C . GLU A 1 89 ? -10.560 6.436 17.956 1.00 86.25 89 GLU A C 1
ATOM 657 O O . GLU A 1 89 ? -11.668 6.501 17.425 1.00 86.25 89 GLU A O 1
ATOM 662 N N . TYR A 1 90 ? -10.262 5.573 18.914 1.00 84.38 90 TYR A N 1
ATOM 663 C CA . TYR A 1 90 ? -11.211 4.671 19.533 1.00 84.38 90 TYR A CA 1
ATOM 664 C C . TYR A 1 90 ? -11.500 5.125 20.963 1.00 84.38 90 TYR A C 1
ATOM 666 O O . TYR A 1 90 ? -10.574 5.304 21.757 1.00 84.38 90 TYR A O 1
ATOM 674 N N . THR A 1 91 ? -12.779 5.269 21.302 1.00 82.88 91 THR A N 1
ATOM 675 C CA . THR A 1 91 ? -13.246 5.553 22.663 1.00 82.88 91 THR A CA 1
ATOM 676 C C . THR A 1 91 ? -14.110 4.386 23.153 1.00 82.88 91 THR A C 1
ATOM 678 O O . THR A 1 91 ? -15.167 4.137 22.559 1.00 82.88 91 THR A O 1
ATOM 681 N N . PRO A 1 92 ? -13.697 3.666 24.216 1.00 79.50 92 PRO A N 1
ATOM 682 C CA . PRO A 1 92 ? -14.501 2.602 24.817 1.00 79.50 92 PRO A CA 1
ATOM 683 C C . PRO A 1 92 ? -15.878 3.099 25.296 1.00 79.50 92 PRO A C 1
ATOM 685 O O . PRO A 1 92 ? -16.019 4.285 25.601 1.00 79.50 92 PRO A O 1
ATOM 688 N N . PRO A 1 93 ? -16.892 2.221 25.402 1.00 78.25 93 PRO A N 1
ATOM 689 C CA . PRO A 1 93 ? -18.175 2.589 25.991 1.00 78.25 93 PRO A CA 1
ATOM 690 C C . PRO A 1 93 ? -18.014 2.933 27.481 1.00 78.25 93 PRO A C 1
ATOM 692 O O . PRO A 1 93 ? -17.161 2.377 28.171 1.00 78.25 93 PRO A O 1
ATOM 695 N N . GLU A 1 94 ? -18.861 3.829 27.993 1.00 73.69 94 GLU A N 1
ATOM 696 C CA . GLU A 1 94 ? -18.829 4.279 29.398 1.00 73.69 94 GLU A CA 1
ATOM 697 C C . GLU A 1 94 ? -19.343 3.230 30.404 1.00 73.69 94 GLU A C 1
ATOM 699 O O . GLU A 1 94 ? -19.387 3.495 31.608 1.00 73.69 94 GLU A O 1
ATOM 704 N N . GLU A 1 95 ? -19.727 2.030 29.949 1.00 66.06 95 GLU A N 1
ATOM 705 C CA . GLU A 1 95 ? -20.123 0.927 30.827 1.00 66.06 95 GLU A CA 1
ATOM 706 C C . GLU A 1 95 ? -18.930 0.470 31.682 1.00 66.06 95 GLU A C 1
ATOM 708 O O . GLU A 1 95 ? -18.125 -0.371 31.292 1.00 66.06 95 GLU A O 1
ATOM 713 N N . GLY A 1 96 ? -18.818 1.063 32.872 1.00 57.78 96 GLY A N 1
ATOM 714 C CA . GLY A 1 96 ? -17.863 0.686 33.914 1.00 57.78 96 GLY A CA 1
ATOM 715 C C . GLY A 1 96 ? -16.875 1.778 34.325 1.00 57.78 96 GLY A C 1
ATOM 716 O O . GLY A 1 96 ? -16.279 1.654 35.390 1.00 57.78 96 GLY A O 1
ATOM 717 N N . CYS A 1 97 ? -16.712 2.863 33.557 1.00 53.72 97 CYS A N 1
ATOM 718 C CA . CYS A 1 97 ? -15.831 3.972 33.942 1.00 53.72 97 CYS A CA 1
ATOM 719 C C . CYS A 1 97 ? -16.278 5.296 33.309 1.00 53.72 97 CYS A C 1
ATOM 721 O O . CYS A 1 97 ? -16.461 5.379 32.097 1.00 53.72 97 CYS A O 1
ATOM 723 N N . ALA A 1 98 ? -16.402 6.352 34.118 1.00 62.41 98 ALA A N 1
ATOM 724 C CA . ALA A 1 98 ? -16.640 7.695 33.596 1.00 62.41 98 ALA A CA 1
ATOM 725 C C . ALA A 1 98 ? -15.388 8.181 32.844 1.00 62.41 98 ALA A C 1
ATOM 727 O O . ALA A 1 98 ? -14.302 8.200 33.424 1.00 62.41 98 ALA A O 1
ATOM 728 N N . ASN A 1 99 ? -15.554 8.595 31.582 1.00 65.75 99 ASN A N 1
ATOM 729 C CA . ASN A 1 99 ? -14.496 9.115 30.707 1.00 65.75 99 ASN A CA 1
ATOM 730 C C . ASN A 1 99 ? -13.333 8.125 30.445 1.00 65.75 99 ASN A C 1
ATOM 732 O O . ASN A 1 99 ? -12.201 8.373 30.880 1.00 65.75 99 ASN A O 1
ATOM 736 N N . PRO A 1 100 ? -13.584 6.995 29.752 1.00 71.25 100 PRO A N 1
ATOM 737 C CA . PRO A 1 100 ? -12.530 6.045 29.415 1.00 71.25 100 PRO A CA 1
ATOM 738 C C . PRO A 1 100 ? -11.469 6.695 28.505 1.00 71.25 100 PRO A C 1
ATOM 740 O O . PRO A 1 100 ? -11.810 7.501 27.636 1.00 71.25 100 PRO A O 1
ATOM 743 N N . PRO A 1 101 ? -10.174 6.363 28.676 1.00 72.81 101 PRO A N 1
ATOM 744 C CA . PRO A 1 101 ? -9.115 6.920 27.843 1.00 72.81 101 PRO A CA 1
ATOM 745 C C . PRO A 1 101 ? -9.278 6.465 26.388 1.00 72.81 101 PRO A C 1
ATOM 747 O O . PRO A 1 101 ? -9.490 5.282 26.117 1.00 72.81 101 PRO A O 1
ATOM 750 N N . ALA A 1 102 ? -9.161 7.407 25.454 1.00 79.12 102 ALA A N 1
ATOM 751 C CA . ALA A 1 102 ? -9.178 7.117 24.028 1.00 79.12 102 ALA A CA 1
ATOM 752 C C . ALA A 1 102 ? -7.805 6.629 23.538 1.00 79.12 102 ALA A C 1
ATOM 754 O O . ALA A 1 102 ? -6.766 6.991 24.096 1.00 79.12 102 ALA A O 1
ATOM 755 N N . ALA A 1 103 ? -7.800 5.825 22.476 1.00 79.69 103 ALA A N 1
ATOM 756 C CA . ALA A 1 103 ? -6.589 5.303 21.850 1.00 79.69 103 ALA A CA 1
ATOM 757 C C . ALA A 1 103 ? -6.544 5.687 20.368 1.00 79.69 103 ALA A C 1
ATOM 759 O O . ALA A 1 103 ? -7.568 5.650 19.691 1.00 79.69 103 ALA A O 1
ATOM 760 N N . SER A 1 104 ? -5.368 6.054 19.853 1.00 78.94 104 SER A N 1
ATOM 761 C CA . SER A 1 104 ? -5.202 6.494 18.464 1.00 78.94 104 SER A CA 1
ATOM 762 C C . SER A 1 104 ? -4.440 5.477 17.618 1.00 78.94 104 SER A C 1
ATOM 764 O O . SER A 1 104 ? -3.358 5.043 18.013 1.00 78.94 104 SER A O 1
ATOM 766 N N . VAL A 1 105 ? -4.948 5.192 16.421 1.00 77.44 105 VAL A N 1
ATOM 767 C CA . VAL A 1 105 ? -4.252 4.461 15.357 1.00 77.44 105 VAL A CA 1
ATOM 768 C C . VAL A 1 105 ? -3.952 5.424 14.224 1.00 77.44 105 VAL A C 1
ATOM 770 O O . VAL A 1 105 ? -4.840 6.137 13.755 1.00 77.44 105 VAL A O 1
ATOM 773 N N . THR A 1 106 ? -2.714 5.415 13.747 1.00 78.56 106 THR A N 1
ATOM 774 C CA . THR A 1 106 ? -2.342 6.091 12.508 1.00 78.56 106 THR A CA 1
ATOM 775 C C . THR A 1 106 ? -2.112 5.069 11.409 1.00 78.56 106 THR A C 1
ATOM 777 O O . THR A 1 106 ? -1.487 4.029 11.610 1.00 78.56 106 THR A O 1
ATOM 780 N N . TRP A 1 107 ? -2.629 5.380 10.230 1.00 76.00 107 TRP A N 1
ATOM 781 C CA . TRP A 1 107 ? -2.489 4.563 9.043 1.00 76.00 107 TRP A CA 1
ATOM 782 C C . TRP A 1 107 ? -1.957 5.412 7.902 1.00 76.00 107 TRP A C 1
ATOM 784 O O . TRP A 1 107 ? -2.555 6.427 7.562 1.00 76.00 107 TRP A O 1
ATOM 794 N N . THR A 1 108 ? -0.874 4.979 7.267 1.00 75.19 108 THR A N 1
ATOM 795 C CA . THR A 1 108 ? -0.296 5.687 6.120 1.00 75.19 108 THR A CA 1
ATOM 796 C C . THR A 1 108 ? -0.591 4.921 4.838 1.00 75.19 108 THR A C 1
ATOM 798 O O . THR A 1 108 ? -0.109 3.805 4.653 1.00 75.19 108 THR A O 1
ATOM 801 N N . LEU A 1 109 ? -1.369 5.526 3.942 1.00 73.88 109 LEU A N 1
ATOM 802 C CA . LEU A 1 109 ? -1.569 5.051 2.578 1.00 73.88 109 LEU A CA 1
ATOM 803 C C . LEU A 1 109 ? -0.685 5.842 1.635 1.00 73.88 109 LEU A C 1
ATOM 805 O O . LEU A 1 109 ? -0.863 7.043 1.461 1.00 73.88 109 LEU A O 1
ATOM 809 N N . THR A 1 110 ? 0.266 5.161 1.015 1.00 68.25 110 THR A N 1
ATOM 810 C CA . THR A 1 110 ? 1.160 5.761 0.028 1.00 68.25 110 THR A CA 1
ATOM 811 C C . THR A 1 110 ? 0.730 5.330 -1.361 1.00 68.25 110 THR A C 1
ATOM 813 O O . THR A 1 110 ? 0.569 4.136 -1.617 1.00 68.25 110 THR A O 1
ATOM 816 N N . ASN A 1 111 ? 0.605 6.290 -2.273 1.00 67.12 111 ASN A N 1
ATOM 817 C CA . ASN A 1 111 ? 0.575 5.987 -3.694 1.00 67.12 111 ASN A CA 1
ATOM 818 C C . ASN A 1 111 ? 2.013 6.001 -4.207 1.00 67.12 111 ASN A C 1
ATOM 820 O O . ASN A 1 111 ? 2.629 7.060 -4.330 1.00 67.12 111 ASN A O 1
ATOM 824 N N . SER A 1 112 ? 2.584 4.825 -4.433 1.00 54.34 112 SER A N 1
ATOM 825 C CA . SER A 1 112 ? 3.956 4.676 -4.911 1.00 54.34 112 SER A CA 1
ATOM 826 C C . SER A 1 112 ? 3.975 3.693 -6.071 1.00 54.34 112 SER A C 1
ATOM 828 O O . SER A 1 112 ? 3.373 2.626 -5.945 1.00 54.34 112 SER A O 1
ATOM 830 N N . PRO A 1 113 ? 4.725 3.966 -7.149 1.00 54.81 113 PRO A N 1
ATOM 831 C CA . PRO A 1 113 ? 5.371 2.888 -7.867 1.00 54.81 113 PRO A CA 1
ATOM 832 C C . PRO A 1 113 ? 6.634 2.517 -7.089 1.00 54.81 113 PRO A C 1
ATOM 834 O O . PRO A 1 113 ? 7.110 3.260 -6.227 1.00 54.81 113 PRO A O 1
ATOM 837 N N . ALA A 1 114 ? 7.287 1.452 -7.478 1.00 51.44 114 ALA A N 1
ATOM 838 C CA . ALA A 1 114 ? 8.685 1.271 -7.130 1.00 51.44 114 ALA A CA 1
ATOM 839 C C . ALA A 1 114 ? 9.497 1.497 -8.442 1.00 51.44 114 ALA A C 1
ATOM 841 O O . ALA A 1 114 ? 8.951 1.217 -9.507 1.00 51.44 114 ALA A O 1
ATOM 842 N N . ASN A 1 115 ? 10.693 2.114 -8.555 1.00 55.00 115 ASN A N 1
ATOM 843 C CA . ASN A 1 115 ? 11.747 2.667 -7.665 1.00 55.00 115 ASN A CA 1
ATOM 844 C C . ASN A 1 115 ? 12.314 3.991 -8.306 1.00 55.00 115 ASN A C 1
ATOM 846 O O . ASN A 1 115 ? 11.781 4.428 -9.328 1.00 55.00 115 ASN A O 1
ATOM 850 N N . ASP A 1 116 ? 13.273 4.792 -7.777 1.00 49.75 116 ASP A N 1
ATOM 851 C CA . ASP A 1 116 ? 14.640 4.515 -7.245 1.00 49.75 116 ASP A CA 1
ATOM 852 C C . ASP A 1 116 ? 14.963 5.191 -5.887 1.00 49.75 116 ASP A C 1
ATOM 854 O O . ASP A 1 116 ? 16.123 5.275 -5.487 1.00 49.75 116 ASP A O 1
ATOM 858 N N . SER A 1 117 ? 13.973 5.720 -5.156 1.00 48.97 117 SER A N 1
ATOM 859 C CA . SER A 1 117 ? 14.188 6.301 -3.806 1.00 48.97 117 SER A CA 1
ATOM 860 C C . SER A 1 117 ? 12.939 6.342 -2.905 1.00 48.97 117 SER A C 1
ATOM 862 O O . SER A 1 117 ? 12.973 6.992 -1.866 1.00 48.97 117 SER A O 1
ATOM 864 N N . ALA A 1 118 ? 11.828 5.690 -3.274 1.00 48.56 118 ALA A N 1
ATOM 865 C CA . ALA A 1 118 ? 10.513 5.999 -2.685 1.00 48.56 118 ALA A CA 1
ATOM 866 C C . ALA A 1 118 ? 9.736 4.834 -2.033 1.00 48.56 118 ALA A C 1
ATOM 868 O O . ALA A 1 118 ? 8.622 5.047 -1.562 1.00 48.56 118 ALA A O 1
ATOM 869 N N . GLY A 1 119 ? 10.324 3.637 -1.936 1.00 59.84 119 GLY A N 1
ATOM 870 C CA . GLY A 1 119 ? 9.734 2.500 -1.212 1.00 59.84 119 GLY A CA 1
ATOM 871 C C . GLY A 1 119 ? 8.927 1.511 -2.075 1.00 59.84 119 GLY A C 1
ATOM 872 O O . GLY A 1 119 ? 8.920 1.631 -3.301 1.00 59.84 119 GLY A O 1
ATOM 873 N N . PRO A 1 120 ? 8.325 0.482 -1.444 1.00 69.88 120 PRO A N 1
ATOM 874 C CA . PRO A 1 120 ? 7.692 -0.652 -2.125 1.00 69.88 120 PRO A CA 1
ATOM 875 C C . PRO A 1 120 ? 6.263 -0.377 -2.627 1.00 69.88 120 PRO A C 1
ATOM 877 O O . PRO A 1 120 ? 5.492 0.347 -1.993 1.00 69.88 120 PRO A O 1
ATOM 880 N N . VAL A 1 121 ? 5.869 -1.061 -3.706 1.00 76.19 121 VAL A N 1
ATOM 881 C CA . VAL A 1 121 ? 4.463 -1.301 -4.064 1.00 76.19 121 VAL A CA 1
ATOM 882 C C . VAL A 1 121 ? 3.874 -2.311 -3.088 1.00 76.19 121 VAL A C 1
ATOM 884 O O . VAL A 1 121 ? 4.429 -3.382 -2.882 1.00 76.19 121 VAL A O 1
ATOM 887 N N . ASN A 1 122 ? 2.730 -1.991 -2.497 1.00 75.94 122 ASN A N 1
ATOM 888 C CA . ASN A 1 122 ? 2.078 -2.860 -1.524 1.00 75.94 122 ASN A CA 1
ATOM 889 C C . ASN A 1 122 ? 1.042 -3.760 -2.199 1.00 75.94 122 ASN A C 1
ATOM 891 O O . ASN A 1 122 ? 0.067 -3.261 -2.773 1.00 75.94 122 ASN A O 1
ATOM 895 N N . TYR A 1 123 ? 1.239 -5.072 -2.076 1.00 79.25 123 TYR A N 1
ATOM 896 C CA . TYR A 1 123 ? 0.270 -6.098 -2.447 1.00 79.25 123 TYR A CA 1
ATOM 897 C C . TYR A 1 123 ? -0.214 -6.865 -1.234 1.00 79.25 123 TYR A C 1
ATOM 899 O O . TYR A 1 123 ? 0.456 -6.921 -0.205 1.00 79.25 123 TYR A O 1
ATOM 907 N N . CYS A 1 124 ? -1.370 -7.490 -1.405 1.00 79.44 124 CYS A N 1
ATOM 908 C CA . CYS A 1 124 ? -1.972 -8.367 -0.421 1.00 79.44 124 CYS A CA 1
ATOM 909 C C . CYS A 1 124 ? -1.737 -9.804 -0.781 1.00 79.44 124 CYS A C 1
ATOM 911 O O . CYS A 1 124 ? -1.939 -10.190 -1.936 1.00 79.44 124 CYS A O 1
ATOM 913 N N . ASP A 1 125 ? -1.338 -10.573 0.222 1.00 77.44 125 ASP A N 1
ATOM 914 C CA . ASP A 1 125 ? -1.307 -12.016 0.110 1.00 77.44 125 ASP A CA 1
ATOM 915 C C . ASP A 1 125 ? -2.671 -12.557 -0.339 1.00 77.44 125 ASP A C 1
ATOM 917 O O . ASP A 1 125 ? -3.727 -11.973 -0.095 1.00 77.44 125 ASP A O 1
ATOM 921 N N . ASN A 1 126 ? -2.647 -13.674 -1.061 1.00 73.44 126 ASN A N 1
ATOM 922 C CA . ASN A 1 126 ? -3.848 -14.407 -1.456 1.00 73.44 126 ASN A CA 1
ATOM 923 C C . ASN A 1 126 ? -4.879 -13.629 -2.310 1.00 73.44 126 ASN A C 1
ATOM 925 O O . ASN A 1 126 ? -6.028 -14.058 -2.434 1.00 73.44 126 ASN A O 1
ATOM 929 N N . THR A 1 127 ? -4.499 -12.507 -2.934 1.00 75.94 127 THR A N 1
ATOM 930 C CA . THR A 1 127 ? -5.398 -11.707 -3.793 1.00 75.94 127 THR A CA 1
ATOM 931 C C . THR A 1 127 ? -5.238 -11.992 -5.286 1.00 75.94 127 THR A C 1
ATOM 933 O O . THR A 1 127 ? -5.773 -11.260 -6.123 1.00 75.94 127 THR A O 1
ATOM 936 N N . GLY A 1 128 ? -4.513 -13.056 -5.631 1.00 83.94 128 GLY A N 1
ATOM 937 C CA . GLY A 1 128 ? -4.289 -13.504 -6.997 1.00 83.94 128 GLY A CA 1
ATOM 938 C C . GLY A 1 128 ? -3.319 -12.626 -7.785 1.00 83.94 128 GLY A C 1
ATOM 939 O O . GLY A 1 128 ? -2.337 -12.093 -7.254 1.00 83.94 128 GLY A O 1
ATOM 940 N N . ASN A 1 129 ? -3.605 -12.511 -9.080 1.00 87.94 129 ASN A N 1
ATOM 941 C CA . ASN A 1 129 ? -2.753 -11.888 -10.083 1.00 87.94 129 ASN A CA 1
ATOM 942 C C . ASN A 1 129 ? -2.676 -10.361 -9.943 1.00 87.94 129 ASN A C 1
ATOM 944 O O . ASN A 1 129 ? -3.681 -9.686 -9.712 1.00 87.94 129 ASN A O 1
ATOM 948 N N . LYS A 1 130 ? -1.474 -9.828 -10.161 1.00 85.25 130 LYS A N 1
ATOM 949 C CA . LYS A 1 130 ? -1.117 -8.411 -10.191 1.00 85.25 130 LYS A CA 1
ATOM 950 C C . LYS A 1 130 ? -0.279 -8.121 -11.430 1.00 85.25 130 LYS A C 1
ATOM 952 O O . LYS A 1 130 ? 0.554 -8.936 -11.826 1.00 85.25 130 LYS A O 1
ATOM 957 N N . ASP A 1 131 ? -0.509 -6.961 -12.028 1.00 87.19 131 ASP A N 1
ATOM 958 C CA . ASP A 1 131 ? 0.181 -6.520 -13.236 1.00 87.19 131 ASP A CA 1
ATOM 959 C C . ASP A 1 131 ? 1.280 -5.513 -12.866 1.00 87.19 131 ASP A C 1
ATOM 961 O O . ASP A 1 131 ? 1.015 -4.335 -12.617 1.00 87.19 131 ASP A O 1
ATOM 965 N N . LEU A 1 132 ? 2.532 -5.981 -12.863 1.00 85.81 132 LEU A N 1
ATOM 966 C CA . LEU A 1 132 ? 3.701 -5.166 -12.521 1.00 85.81 132 LEU A CA 1
ATOM 967 C C . LEU A 1 132 ? 3.905 -4.008 -13.512 1.00 85.81 132 LEU A C 1
ATOM 969 O O . LEU A 1 132 ? 4.455 -2.957 -13.172 1.00 85.81 132 LEU A O 1
ATOM 973 N N . LYS A 1 133 ? 3.471 -4.190 -14.764 1.00 84.38 133 LYS A N 1
ATOM 974 C CA . LYS A 1 133 ? 3.581 -3.182 -15.819 1.00 84.38 133 LYS A CA 1
ATOM 975 C C . LYS A 1 133 ? 2.549 -2.074 -15.633 1.00 84.38 133 LYS A C 1
ATOM 977 O O . LYS A 1 133 ? 2.860 -0.903 -15.886 1.00 84.38 133 LYS A O 1
ATOM 982 N N . ALA A 1 134 ? 1.348 -2.430 -15.180 1.00 80.94 134 ALA A N 1
ATOM 983 C CA . ALA A 1 134 ? 0.333 -1.461 -14.791 1.00 80.94 134 ALA A CA 1
ATOM 984 C C . ALA A 1 134 ? 0.829 -0.581 -13.635 1.00 80.94 134 ALA A C 1
ATOM 986 O O . ALA A 1 134 ? 0.671 0.634 -13.710 1.00 80.94 134 ALA A O 1
ATOM 987 N N . ASP A 1 135 ? 1.519 -1.152 -12.644 1.00 79.81 135 ASP A N 1
ATOM 988 C CA . ASP A 1 135 ? 2.051 -0.383 -11.511 1.00 79.81 135 ASP A CA 1
ATOM 989 C C . ASP A 1 135 ? 3.167 0.592 -11.905 1.00 79.81 135 ASP A C 1
ATOM 991 O O . ASP A 1 135 ? 3.203 1.724 -11.421 1.00 79.81 135 ASP A O 1
ATOM 995 N N . LEU A 1 136 ? 4.046 0.210 -12.839 1.00 78.12 136 LEU A N 1
ATOM 996 C CA . LEU A 1 136 ? 5.002 1.155 -13.429 1.00 78.12 136 LEU A CA 1
ATOM 997 C C . LEU A 1 136 ? 4.272 2.301 -14.155 1.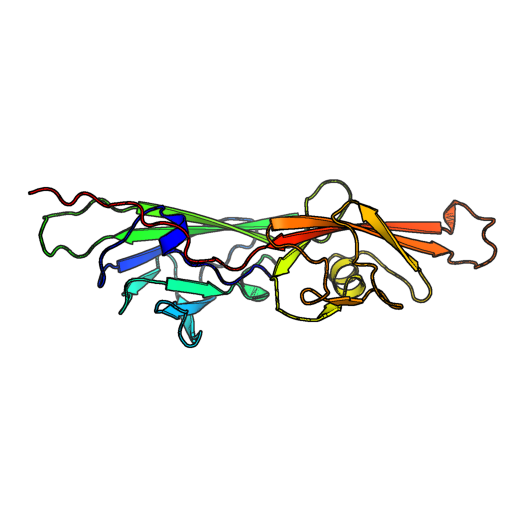00 78.12 136 LEU A C 1
ATOM 999 O O . LEU A 1 136 ? 4.580 3.482 -13.956 1.00 78.12 136 LEU A O 1
ATOM 1003 N N . SER A 1 137 ? 3.275 1.955 -14.972 1.00 77.88 137 SER A N 1
ATOM 1004 C CA . SER A 1 137 ? 2.531 2.914 -15.800 1.00 77.88 137 SER A CA 1
ATOM 1005 C C . SER A 1 137 ? 1.683 3.878 -14.968 1.00 77.88 137 SER A C 1
ATOM 1007 O O . SER A 1 137 ? 1.598 5.060 -15.303 1.00 77.88 137 SER A O 1
ATOM 1009 N N . ALA A 1 138 ? 1.106 3.400 -13.861 1.00 68.62 138 ALA A N 1
ATOM 1010 C CA . ALA A 1 138 ? 0.299 4.185 -12.928 1.00 68.62 138 ALA A CA 1
ATOM 1011 C C . ALA A 1 138 ? 1.062 5.389 -12.358 1.00 68.62 138 ALA A C 1
ATOM 1013 O O . ALA A 1 138 ? 0.450 6.386 -11.983 1.00 68.62 138 ALA A O 1
ATOM 1014 N N . CYS A 1 139 ? 2.395 5.338 -12.376 1.00 65.50 139 CYS A N 1
ATOM 1015 C CA . CYS A 1 139 ? 3.242 6.443 -11.952 1.00 65.50 139 CYS A CA 1
ATOM 1016 C C . CYS A 1 139 ? 4.108 7.045 -13.042 1.00 65.50 139 CYS A C 1
ATOM 1018 O O . CYS A 1 139 ? 5.187 7.583 -12.783 1.00 65.50 139 CYS A O 1
ATOM 1020 N N . GLY A 1 140 ? 3.616 6.982 -14.277 1.00 69.25 140 GLY A N 1
ATOM 1021 C CA . GLY A 1 140 ? 4.217 7.679 -15.404 1.00 69.25 140 GLY A CA 1
ATOM 1022 C C . GLY A 1 140 ? 5.540 7.077 -15.869 1.00 69.25 140 GLY A C 1
ATOM 1023 O O . GLY A 1 140 ? 6.214 7.686 -16.701 1.00 69.25 140 GLY A O 1
ATOM 1024 N N . LYS A 1 141 ? 5.926 5.888 -15.384 1.00 76.88 141 LYS A N 1
ATOM 1025 C CA . LYS A 1 141 ? 7.036 5.143 -15.980 1.00 76.88 141 LYS A CA 1
ATOM 1026 C C . LYS A 1 141 ? 6.524 4.484 -17.253 1.00 76.88 141 LYS A C 1
ATOM 1028 O O . LYS A 1 141 ? 5.583 3.697 -17.236 1.00 76.88 141 LYS A O 1
ATOM 1033 N N . ASN A 1 142 ? 7.161 4.802 -18.374 1.00 75.69 142 ASN A N 1
ATOM 1034 C CA . ASN A 1 142 ? 6.887 4.109 -19.621 1.00 75.69 142 ASN A CA 1
ATOM 1035 C C . ASN A 1 142 ? 7.608 2.754 -19.607 1.00 75.69 142 ASN A C 1
ATOM 1037 O O . ASN A 1 142 ? 8.842 2.709 -19.597 1.00 75.69 142 ASN A O 1
ATOM 1041 N N . ALA A 1 143 ? 6.837 1.669 -19.624 1.00 79.50 143 ALA A N 1
ATOM 1042 C CA . ALA A 1 143 ? 7.317 0.316 -19.868 1.00 79.50 143 ALA A CA 1
ATOM 1043 C C . ALA A 1 143 ? 6.810 -0.138 -21.253 1.00 79.50 143 ALA A C 1
ATOM 1045 O O . ALA A 1 143 ? 5.652 -0.534 -21.390 1.00 79.50 143 ALA A O 1
ATOM 1046 N N . PRO A 1 144 ? 7.629 -0.051 -22.315 1.00 82.19 144 PRO A N 1
ATOM 1047 C CA . PRO A 1 144 ? 7.246 -0.499 -23.658 1.00 82.19 144 PRO A CA 1
ATOM 1048 C C . PRO A 1 144 ? 6.854 -1.986 -23.744 1.00 82.19 144 PRO A C 1
ATOM 1050 O O . PRO A 1 144 ? 6.885 -2.729 -22.769 1.00 82.19 144 PRO A O 1
ATOM 1053 N N . ALA A 1 145 ? 6.380 -2.456 -24.897 1.00 82.50 145 ALA A N 1
ATOM 1054 C CA . ALA A 1 145 ? 6.207 -3.897 -25.109 1.00 82.50 145 ALA A CA 1
ATOM 1055 C C . ALA A 1 145 ? 7.569 -4.572 -25.351 1.00 82.50 145 ALA A C 1
ATOM 1057 O O . ALA A 1 145 ? 8.500 -3.922 -25.813 1.00 82.50 145 ALA A O 1
ATOM 1058 N N . GLY A 1 146 ? 7.674 -5.872 -25.060 1.00 80.44 146 GLY A N 1
ATOM 1059 C CA . GLY A 1 146 ? 8.866 -6.669 -25.379 1.00 80.44 146 GLY A CA 1
ATOM 1060 C C . GLY A 1 146 ? 9.988 -6.655 -24.337 1.00 80.44 146 GLY A C 1
ATOM 1061 O O . GLY A 1 146 ? 10.977 -7.353 -24.530 1.00 80.44 146 GLY A O 1
ATOM 1062 N N . GLY A 1 147 ? 9.847 -5.920 -23.231 1.00 84.88 147 GLY A N 1
ATOM 1063 C CA . GLY A 1 147 ? 10.808 -6.015 -22.136 1.00 84.88 147 GLY A CA 1
ATOM 1064 C C . GLY A 1 147 ? 10.668 -7.284 -21.305 1.00 84.88 147 GLY A C 1
ATOM 1065 O O . GLY A 1 147 ? 9.632 -7.955 -21.298 1.00 84.88 147 GLY A O 1
ATOM 1066 N N . THR A 1 148 ? 11.735 -7.591 -20.584 1.00 88.31 148 THR A N 1
ATOM 1067 C CA . THR A 1 148 ? 11.858 -8.742 -19.702 1.00 88.31 148 THR A CA 1
ATOM 1068 C C . THR A 1 148 ? 11.782 -8.300 -18.252 1.00 88.31 148 THR A C 1
ATOM 1070 O O . THR A 1 148 ? 12.290 -7.246 -17.874 1.00 88.31 148 THR A O 1
ATOM 1073 N N . TRP A 1 149 ? 11.143 -9.125 -17.430 1.00 89.38 149 TRP A N 1
ATOM 1074 C CA . TRP A 1 149 ? 11.115 -8.946 -15.989 1.00 89.38 149 TRP A CA 1
ATOM 1075 C C . TRP A 1 149 ? 12.051 -9.961 -15.351 1.00 89.38 149 TRP A C 1
ATOM 1077 O O . TRP A 1 149 ? 11.941 -11.156 -15.607 1.00 89.38 149 TRP A O 1
ATOM 1087 N N . THR A 1 150 ? 12.968 -9.475 -14.526 1.00 88.44 150 THR A N 1
ATOM 1088 C CA . THR A 1 150 ? 13.939 -10.300 -13.808 1.00 88.44 150 THR A CA 1
ATOM 1089 C C . THR A 1 150 ? 13.792 -10.051 -12.324 1.00 88.44 150 THR A C 1
ATOM 1091 O O . THR A 1 150 ? 13.847 -8.904 -11.890 1.00 88.44 150 THR A O 1
ATOM 1094 N N . LYS A 1 151 ? 13.639 -11.100 -11.520 1.00 88.75 151 LYS A N 1
ATOM 1095 C CA . LYS A 1 151 ? 13.744 -10.954 -10.071 1.00 88.75 151 LYS A CA 1
ATOM 1096 C C . LYS A 1 151 ? 15.186 -10.688 -9.666 1.00 88.75 151 LYS A C 1
ATOM 1098 O O . LYS A 1 151 ? 16.080 -11.445 -10.031 1.00 88.75 151 LYS A O 1
ATOM 1103 N N . THR A 1 152 ? 15.406 -9.639 -8.890 1.00 87.69 152 THR A N 1
ATOM 1104 C CA . THR A 1 152 ? 16.733 -9.241 -8.412 1.00 87.69 152 THR A CA 1
ATOM 1105 C C . THR A 1 152 ? 16.907 -9.408 -6.906 1.00 87.69 152 THR A C 1
ATOM 1107 O O . THR A 1 152 ? 18.043 -9.539 -6.456 1.00 87.69 152 THR A O 1
ATOM 1110 N N . ALA A 1 153 ? 15.821 -9.470 -6.125 1.00 87.62 153 ALA A N 1
ATOM 1111 C CA . ALA A 1 153 ? 15.868 -9.805 -4.699 1.00 87.62 153 ALA A CA 1
ATOM 1112 C C . ALA A 1 153 ? 14.539 -10.393 -4.181 1.00 87.62 153 ALA A C 1
ATOM 1114 O O . ALA A 1 153 ? 13.499 -10.289 -4.835 1.00 87.62 153 ALA A O 1
ATOM 1115 N N . GLY A 1 154 ? 14.585 -10.990 -2.987 1.00 84.44 154 GLY A N 1
ATOM 1116 C CA . GLY A 1 154 ? 13.438 -11.562 -2.270 1.00 84.44 154 GLY A CA 1
ATOM 1117 C C . GLY A 1 154 ? 13.490 -13.094 -2.130 1.00 84.44 154 GLY A C 1
ATOM 1118 O O . GLY A 1 154 ? 14.415 -13.723 -2.655 1.00 84.44 154 GLY A O 1
ATOM 1119 N N . PRO A 1 155 ? 12.509 -13.703 -1.435 1.00 84.56 155 PRO A N 1
ATOM 1120 C CA . PRO A 1 155 ? 12.410 -15.157 -1.218 1.00 84.56 155 PRO A CA 1
ATOM 1121 C C . PRO A 1 155 ? 12.440 -15.976 -2.517 1.00 84.56 155 PRO A C 1
ATOM 1123 O O . PRO A 1 155 ? 12.055 -15.475 -3.566 1.00 84.56 155 PRO A O 1
ATOM 1126 N N . THR A 1 156 ? 12.872 -17.237 -2.503 1.00 75.56 156 THR A N 1
ATOM 1127 C CA . THR A 1 156 ? 12.955 -18.069 -3.723 1.00 75.56 156 THR A CA 1
ATOM 1128 C C . THR A 1 156 ? 11.574 -18.532 -4.223 1.00 75.56 156 THR A C 1
ATOM 1130 O O . THR A 1 156 ? 10.640 -18.664 -3.444 1.00 75.56 156 THR A O 1
ATOM 1133 N N . GLY A 1 157 ? 11.434 -18.804 -5.531 1.00 64.25 157 GLY A N 1
ATOM 1134 C CA . GLY A 1 157 ? 10.270 -19.537 -6.075 1.00 64.25 157 GLY A CA 1
ATOM 1135 C C . GLY A 1 157 ? 9.177 -18.723 -6.778 1.00 64.25 157 GLY A C 1
ATOM 1136 O O . GLY A 1 157 ? 8.187 -19.302 -7.203 1.00 64.25 157 GLY A O 1
ATOM 1137 N N . VAL A 1 158 ? 9.364 -17.416 -6.960 1.00 72.81 158 VAL A N 1
ATOM 1138 C CA . VAL A 1 158 ? 8.405 -16.553 -7.674 1.00 72.81 158 VAL A CA 1
ATOM 1139 C C . VAL A 1 158 ? 9.158 -15.747 -8.716 1.00 72.81 158 VAL A C 1
ATOM 1141 O O . VAL A 1 158 ? 9.847 -14.795 -8.353 1.00 72.81 158 VAL A O 1
ATOM 1144 N N . ASP A 1 159 ? 9.058 -16.156 -9.975 1.00 72.75 159 ASP A N 1
ATOM 1145 C CA . ASP A 1 159 ? 9.481 -15.354 -11.119 1.00 72.75 159 ASP A CA 1
ATOM 1146 C C . ASP A 1 159 ? 8.223 -14.803 -11.799 1.00 72.75 159 ASP A C 1
ATOM 1148 O O . ASP A 1 159 ? 7.227 -15.522 -11.920 1.00 72.75 159 ASP A O 1
ATOM 1152 N N . PRO A 1 160 ? 8.227 -13.539 -12.245 1.00 68.31 160 PRO A N 1
ATOM 1153 C CA . PRO A 1 160 ? 7.098 -12.974 -12.952 1.00 68.31 160 PRO A CA 1
ATOM 1154 C C . PRO A 1 160 ? 6.960 -13.745 -14.260 1.00 68.31 160 PRO A C 1
ATOM 1156 O O . PRO A 1 160 ? 7.924 -13.896 -15.017 1.00 68.31 160 PRO A O 1
ATOM 1159 N N . VAL A 1 161 ? 5.760 -14.248 -14.537 1.00 69.00 161 VAL A N 1
ATOM 1160 C CA . VAL A 1 161 ? 5.513 -14.915 -15.817 1.00 69.00 161 VAL A CA 1
ATOM 1161 C C . VAL A 1 161 ? 5.620 -13.897 -16.956 1.00 69.00 161 VAL A C 1
ATOM 1163 O O . VAL A 1 161 ? 5.556 -12.678 -16.752 1.00 69.00 161 VAL A O 1
ATOM 1166 N N . SER A 1 162 ? 5.792 -14.406 -18.179 1.00 70.12 162 SER A N 1
ATOM 1167 C CA . SER A 1 162 ? 5.887 -13.584 -19.389 1.00 70.12 162 SER A CA 1
ATOM 1168 C C . SER A 1 162 ? 4.808 -12.493 -19.407 1.00 70.12 162 SER A C 1
ATOM 1170 O O . SER A 1 162 ? 3.626 -12.774 -19.213 1.00 70.12 162 SER A O 1
ATOM 1172 N N . GLY A 1 163 ? 5.231 -11.242 -19.606 1.00 75.31 163 GLY A N 1
ATOM 1173 C CA . GLY A 1 163 ? 4.347 -10.074 -19.600 1.00 75.31 163 GLY A CA 1
ATOM 1174 C C . GLY A 1 163 ? 4.312 -9.275 -18.294 1.00 75.31 163 GLY A C 1
ATOM 1175 O O . GLY A 1 163 ? 3.741 -8.190 -18.300 1.00 75.31 163 GLY A O 1
ATOM 1176 N N . GLY A 1 164 ? 4.966 -9.734 -17.219 1.00 84.00 164 GLY A N 1
ATOM 1177 C CA . GLY A 1 164 ? 5.024 -8.990 -15.953 1.00 84.00 164 GLY A CA 1
ATOM 1178 C C . GLY A 1 164 ? 3.840 -9.251 -15.031 1.00 84.00 164 GLY A C 1
ATOM 1179 O O . GLY A 1 164 ? 3.429 -8.360 -14.297 1.00 84.00 164 GLY A O 1
ATOM 1180 N N . MET A 1 165 ? 3.275 -10.458 -15.078 1.00 88.06 165 MET A N 1
ATOM 1181 C CA . MET A 1 165 ? 2.231 -10.861 -14.140 1.00 88.06 165 MET A CA 1
ATOM 1182 C C . MET A 1 165 ? 2.881 -11.499 -12.907 1.00 88.06 165 MET A C 1
ATOM 1184 O O . MET A 1 165 ? 3.676 -12.432 -13.031 1.00 88.06 165 MET A O 1
ATOM 1188 N N . PHE A 1 166 ? 2.524 -11.004 -11.728 1.00 87.75 166 PHE A N 1
ATOM 1189 C CA . PHE A 1 166 ? 2.924 -11.545 -10.432 1.00 87.75 166 PHE A CA 1
ATOM 1190 C C . PHE A 1 166 ? 1.686 -12.080 -9.715 1.00 87.75 166 PHE A C 1
ATOM 1192 O O . PHE A 1 166 ? 0.698 -11.362 -9.591 1.00 87.75 166 PHE A O 1
ATOM 1199 N N . ASN A 1 167 ? 1.699 -13.325 -9.248 1.00 87.25 167 ASN A N 1
ATOM 1200 C CA . ASN A 1 167 ? 0.556 -13.902 -8.549 1.00 87.25 167 ASN A CA 1
ATOM 1201 C C . ASN A 1 167 ? 0.869 -14.065 -7.062 1.00 87.25 167 ASN A C 1
A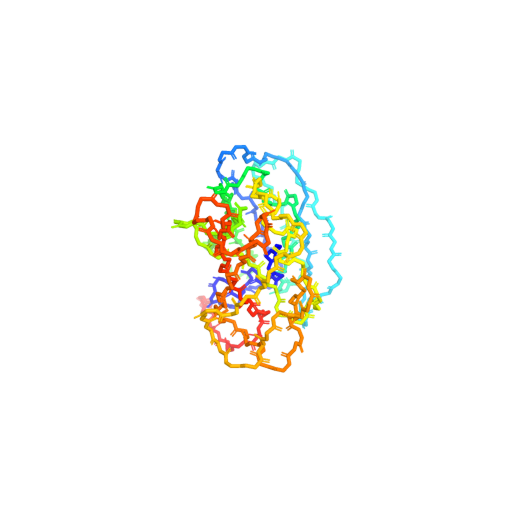TOM 1203 O O . ASN A 1 167 ? 1.738 -14.833 -6.670 1.00 87.25 167 ASN A O 1
ATOM 1207 N N . THR A 1 168 ? 0.112 -13.352 -6.229 1.00 84.00 168 THR A N 1
ATOM 1208 C CA . THR A 1 168 ? 0.261 -13.364 -4.764 1.00 84.00 168 THR A CA 1
ATOM 1209 C C . THR A 1 168 ? -0.109 -14.705 -4.117 1.00 84.00 168 THR A C 1
ATOM 1211 O O . THR A 1 168 ? 0.130 -14.882 -2.926 1.00 84.00 168 THR A O 1
ATOM 1214 N N . ASN A 1 169 ? -0.666 -15.646 -4.889 1.00 84.19 169 ASN A N 1
ATOM 1215 C CA . ASN A 1 169 ? -1.021 -16.996 -4.447 1.00 84.19 169 ASN A CA 1
ATOM 1216 C C . ASN A 1 169 ? 0.053 -18.038 -4.815 1.00 84.19 169 ASN A C 1
ATOM 1218 O O . ASN A 1 169 ? -0.136 -19.223 -4.535 1.00 84.19 169 ASN A O 1
ATOM 1222 N N . ASP A 1 170 ? 1.125 -17.639 -5.509 1.00 86.06 170 ASP A N 1
ATOM 1223 C CA . ASP A 1 170 ? 2.129 -18.587 -5.986 1.00 86.06 170 AS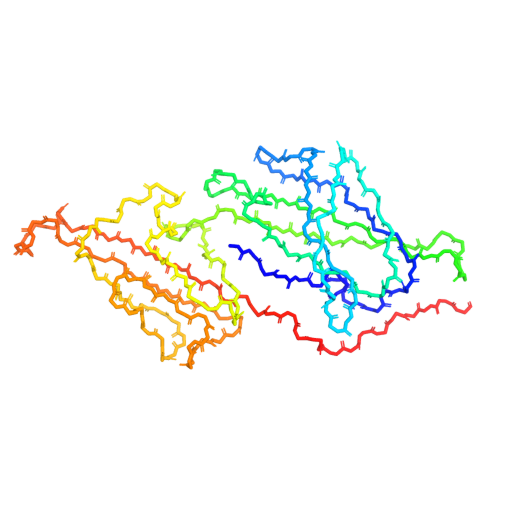P A CA 1
ATOM 1224 C C . ASP A 1 170 ? 2.913 -19.211 -4.814 1.00 86.06 170 ASP A C 1
ATOM 1226 O O . ASP A 1 170 ? 3.281 -18.508 -3.864 1.00 86.06 170 ASP A O 1
ATOM 1230 N N . PRO A 1 171 ? 3.219 -20.524 -4.870 1.00 76.25 171 PRO A N 1
ATOM 1231 C CA . PRO A 1 171 ? 4.073 -21.170 -3.878 1.00 76.25 171 PRO A CA 1
ATOM 1232 C C . PRO A 1 171 ? 5.451 -20.491 -3.834 1.00 76.25 171 PRO A C 1
ATOM 1234 O O . PRO A 1 171 ? 6.217 -20.579 -4.788 1.00 76.25 171 PRO A O 1
ATOM 1237 N N . GLY A 1 172 ? 5.764 -19.811 -2.728 1.00 79.94 172 GLY A N 1
ATOM 1238 C CA . GLY A 1 172 ? 6.985 -19.003 -2.571 1.00 79.94 172 GLY A CA 1
ATOM 1239 C C . GLY A 1 172 ? 6.726 -17.504 -2.382 1.00 79.94 172 GLY A C 1
ATOM 1240 O O . GLY A 1 172 ? 7.665 -16.753 -2.099 1.00 79.94 172 GLY A O 1
ATOM 1241 N N . VAL A 1 173 ? 5.470 -17.056 -2.503 1.00 84.81 173 VAL A N 1
ATOM 1242 C CA . VAL A 1 173 ? 5.038 -15.742 -2.011 1.00 84.81 173 VAL A CA 1
ATOM 1243 C C . VAL A 1 173 ? 4.787 -15.824 -0.508 1.00 84.81 173 VAL A C 1
ATOM 1245 O O . VAL A 1 173 ? 3.885 -16.524 -0.056 1.00 84.81 173 VAL A O 1
ATOM 1248 N N . GLU A 1 174 ? 5.594 -15.109 0.269 1.00 83.12 174 GLU A N 1
ATOM 1249 C CA . GLU A 1 174 ? 5.543 -15.106 1.727 1.00 83.12 174 GLU A CA 1
ATOM 1250 C C . GLU A 1 174 ? 4.987 -13.772 2.257 1.00 83.12 174 GLU A C 1
ATOM 1252 O O . GLU A 1 174 ? 5.490 -12.701 1.900 1.00 83.12 174 GLU A O 1
ATOM 1257 N N . PRO A 1 175 ? 3.973 -13.811 3.140 1.00 80.00 175 PRO A N 1
ATOM 1258 C CA . PRO A 1 175 ? 3.502 -12.644 3.875 1.00 80.00 175 PRO A CA 1
ATOM 1259 C C . PRO A 1 175 ? 4.616 -11.933 4.654 1.00 80.00 175 PRO A C 1
ATOM 1261 O O . PRO A 1 175 ? 5.423 -12.562 5.335 1.00 80.00 175 PRO A O 1
ATOM 1264 N N . GLY A 1 176 ? 4.622 -10.603 4.601 1.00 75.69 176 GLY A N 1
ATOM 1265 C CA . GLY A 1 176 ? 5.588 -9.734 5.276 1.00 75.69 176 GLY A CA 1
ATOM 1266 C C . GLY A 1 176 ? 6.930 -9.583 4.557 1.00 75.69 176 GLY A C 1
ATOM 1267 O O . GLY A 1 176 ? 7.805 -8.901 5.087 1.00 75.69 176 GLY A O 1
ATOM 1268 N N . GLN A 1 177 ? 7.110 -10.201 3.386 1.00 83.38 177 GLN A N 1
ATOM 1269 C CA . GLN A 1 177 ? 8.370 -10.167 2.644 1.00 83.38 177 GLN A CA 1
ATOM 1270 C C . GLN A 1 177 ? 8.368 -9.153 1.501 1.00 83.38 177 GLN A C 1
ATOM 1272 O O . GLN A 1 177 ? 7.328 -8.818 0.929 1.00 83.38 177 GLN A O 1
ATOM 1277 N N . ASP A 1 178 ? 9.578 -8.729 1.135 1.00 84.31 178 ASP A N 1
ATOM 1278 C CA . ASP A 1 178 ? 9.844 -7.863 -0.008 1.00 84.31 178 ASP A CA 1
ATOM 1279 C C . ASP A 1 178 ? 10.389 -8.653 -1.210 1.00 84.31 178 ASP A C 1
ATOM 1281 O O . ASP A 1 178 ? 11.221 -9.555 -1.076 1.00 84.31 178 ASP A O 1
ATOM 1285 N N . TYR A 1 179 ? 9.955 -8.265 -2.406 1.00 86.62 179 TYR A N 1
ATOM 1286 C CA . TYR A 1 179 ? 10.375 -8.809 -3.693 1.00 86.62 179 TYR A CA 1
ATOM 1287 C C . TYR A 1 179 ? 10.828 -7.671 -4.597 1.00 86.62 179 TYR A C 1
ATOM 1289 O O . TYR A 1 179 ? 10.085 -6.720 -4.813 1.00 86.62 179 TYR A O 1
ATOM 1297 N N . THR A 1 180 ? 12.019 -7.780 -5.176 1.00 87.25 180 THR A N 1
ATOM 1298 C CA . THR A 1 180 ? 12.521 -6.779 -6.124 1.00 87.25 180 THR A CA 1
ATOM 1299 C C . THR A 1 180 ? 12.578 -7.377 -7.514 1.00 87.25 180 THR A C 1
ATOM 1301 O O . THR A 1 180 ? 13.186 -8.429 -7.718 1.00 87.25 180 THR A O 1
ATOM 1304 N N . TYR A 1 181 ? 11.986 -6.679 -8.474 1.00 87.75 181 TYR A N 1
ATOM 1305 C CA . TYR A 1 181 ? 12.012 -7.003 -9.888 1.00 87.75 181 TYR A CA 1
ATOM 1306 C C . TYR A 1 181 ? 12.650 -5.874 -10.684 1.00 87.75 181 TYR A C 1
ATOM 1308 O O . TYR A 1 181 ? 12.527 -4.703 -10.348 1.00 87.75 181 TYR A O 1
ATOM 1316 N N . THR A 1 182 ? 13.317 -6.223 -11.770 1.00 87.56 182 THR A N 1
ATOM 1317 C CA . THR A 1 182 ? 13.888 -5.287 -12.727 1.00 87.56 182 THR A CA 1
ATOM 1318 C C . THR A 1 182 ? 13.268 -5.558 -14.084 1.00 87.56 182 THR A C 1
ATOM 1320 O O . THR A 1 182 ? 13.338 -6.676 -14.597 1.00 87.56 182 THR A O 1
ATOM 1323 N N . TYR A 1 183 ? 12.640 -4.532 -14.642 1.00 87.88 183 TYR A N 1
ATOM 1324 C CA . TYR A 1 183 ? 12.165 -4.503 -16.010 1.00 87.88 183 TYR A CA 1
ATOM 1325 C C . TYR A 1 183 ? 13.260 -3.935 -16.908 1.00 87.88 183 TYR A C 1
ATOM 1327 O O . TYR A 1 183 ? 13.698 -2.804 -16.695 1.00 87.88 183 TYR A O 1
ATOM 1335 N N . THR A 1 184 ? 13.654 -4.692 -17.925 1.00 87.88 184 THR A N 1
ATOM 1336 C CA . THR A 1 184 ? 14.646 -4.270 -18.914 1.00 87.88 184 THR A CA 1
ATOM 1337 C C . THR A 1 184 ? 14.055 -4.401 -20.305 1.00 87.88 184 THR A C 1
ATOM 1339 O O . THR A 1 184 ? 13.548 -5.459 -20.670 1.00 87.88 184 THR A O 1
ATOM 1342 N N . VAL A 1 185 ? 14.136 -3.348 -21.112 1.00 88.38 185 VAL A N 1
ATOM 1343 C CA . VAL A 1 185 ? 13.796 -3.424 -22.535 1.00 88.38 185 VAL A CA 1
ATOM 1344 C C . VAL A 1 185 ? 14.875 -2.769 -23.369 1.00 88.38 185 VAL A C 1
ATOM 1346 O O . VAL A 1 185 ? 15.355 -1.686 -23.044 1.00 88.38 185 VAL A O 1
ATOM 1349 N N . ASP A 1 186 ? 15.224 -3.448 -24.451 1.00 87.25 186 ASP A N 1
ATOM 1350 C CA . ASP A 1 186 ? 16.035 -2.899 -25.518 1.00 87.25 186 ASP A CA 1
ATOM 1351 C C . ASP A 1 186 ? 15.104 -2.363 -26.613 1.00 87.25 186 ASP A C 1
ATOM 1353 O O . ASP A 1 186 ? 14.343 -3.120 -27.220 1.00 87.25 186 ASP A O 1
ATOM 1357 N N . LEU A 1 187 ? 15.113 -1.044 -26.809 1.00 81.62 187 LEU A N 1
ATOM 1358 C CA . LEU A 1 187 ? 14.217 -0.371 -27.747 1.00 81.62 187 LEU A CA 1
ATOM 1359 C C . LEU A 1 187 ? 14.609 -0.580 -29.213 1.00 81.62 187 LEU A C 1
ATOM 1361 O O . LEU A 1 187 ? 13.740 -0.464 -30.078 1.00 81.62 187 LEU A O 1
ATOM 1365 N N . ASP A 1 188 ? 15.885 -0.854 -29.497 1.00 80.06 188 ASP A N 1
ATOM 1366 C CA . ASP A 1 188 ? 16.377 -1.069 -30.863 1.00 80.06 188 ASP A CA 1
ATOM 1367 C C . ASP A 1 188 ? 16.550 -2.558 -31.207 1.00 80.06 188 ASP A C 1
ATOM 1369 O O . ASP A 1 188 ? 16.622 -2.919 -32.384 1.00 80.06 188 ASP A O 1
ATOM 1373 N N . GLY A 1 189 ? 16.557 -3.423 -30.186 1.00 73.19 189 GLY A N 1
ATOM 1374 C CA . GLY A 1 189 ? 16.701 -4.873 -30.316 1.00 73.19 189 GLY A CA 1
ATOM 1375 C C . GLY A 1 189 ? 18.074 -5.313 -30.832 1.00 73.19 189 GLY A C 1
ATOM 1376 O O . GLY A 1 189 ? 18.268 -6.498 -31.117 1.00 73.19 189 GLY A O 1
ATOM 1377 N N . ALA A 1 190 ? 19.012 -4.379 -30.991 1.00 72.94 190 ALA A N 1
ATOM 1378 C CA . ALA A 1 190 ? 20.366 -4.621 -31.456 1.00 72.94 190 ALA A CA 1
ATOM 1379 C C . ALA A 1 190 ? 21.325 -4.896 -30.289 1.00 72.94 190 ALA A C 1
ATOM 1381 O O . ALA A 1 190 ? 22.415 -5.421 -30.511 1.00 72.94 190 ALA A O 1
ATOM 1382 N N . GLY A 1 191 ? 20.949 -4.561 -29.051 1.00 68.25 191 GLY A N 1
ATOM 1383 C CA . GLY A 1 191 ? 21.720 -4.809 -27.831 1.00 68.25 191 GLY A CA 1
ATOM 1384 C C . GLY A 1 191 ? 23.016 -4.004 -27.734 1.00 68.25 191 GLY A C 1
ATOM 1385 O O . GLY A 1 191 ? 23.818 -4.223 -26.827 1.00 68.25 191 GLY A O 1
ATOM 1386 N N . THR A 1 192 ? 23.254 -3.094 -28.680 1.00 67.19 192 THR A N 1
ATOM 1387 C CA . THR A 1 192 ? 24.520 -2.363 -28.834 1.00 67.19 192 THR A CA 1
ATOM 1388 C C . THR A 1 192 ? 24.461 -0.926 -28.329 1.00 67.19 192 THR A C 1
ATOM 1390 O O . THR A 1 192 ? 25.505 -0.315 -28.108 1.00 67.19 192 THR A O 1
ATOM 1393 N N . CYS A 1 193 ? 23.262 -0.372 -28.149 1.00 74.44 193 CYS A N 1
ATOM 1394 C CA . CYS A 1 193 ? 23.047 1.010 -27.741 1.00 74.44 193 CYS A CA 1
ATOM 1395 C C . CYS A 1 193 ? 22.699 1.080 -26.247 1.00 74.44 193 CYS A C 1
ATOM 1397 O O . CYS A 1 193 ? 21.576 0.791 -25.843 1.00 74.44 193 CYS A O 1
ATOM 1399 N N . ALA A 1 194 ? 23.651 1.497 -25.407 1.00 70.69 194 ALA A N 1
ATOM 1400 C CA . ALA A 1 194 ? 23.431 1.599 -23.960 1.00 70.69 194 ALA A CA 1
ATOM 1401 C C . ALA A 1 194 ? 22.341 2.623 -23.582 1.00 70.69 194 ALA A C 1
ATOM 1403 O O . ALA A 1 194 ? 21.638 2.434 -22.597 1.00 70.69 194 ALA A O 1
ATOM 1404 N N . GLU A 1 195 ? 22.174 3.684 -24.378 1.00 72.50 195 GLU A N 1
ATOM 1405 C CA . GLU A 1 195 ? 21.123 4.698 -24.195 1.00 72.50 195 GLU A CA 1
ATOM 1406 C C . GLU A 1 195 ? 19.736 4.244 -24.689 1.00 72.50 195 GLU A C 1
ATOM 1408 O O . GLU A 1 195 ? 18.728 4.865 -24.358 1.00 72.50 195 GLU A O 1
ATOM 1413 N N . CYS A 1 196 ? 19.671 3.132 -25.425 1.00 78.19 196 CYS A N 1
ATOM 1414 C CA . CYS A 1 196 ? 18.434 2.523 -25.907 1.00 78.19 196 CYS A CA 1
ATOM 1415 C C . CYS A 1 196 ? 17.900 1.444 -24.950 1.00 78.19 196 CYS A C 1
ATOM 1417 O O . CYS A 1 196 ? 16.805 0.918 -25.163 1.00 78.19 196 CYS A O 1
ATOM 1419 N N . ILE A 1 197 ? 18.648 1.126 -23.886 1.00 81.75 197 ILE A N 1
ATOM 1420 C CA . ILE A 1 197 ? 18.227 0.189 -22.847 1.00 81.75 197 ILE A CA 1
ATOM 1421 C C . ILE A 1 197 ? 17.492 0.967 -21.759 1.00 81.75 197 ILE A C 1
ATOM 1423 O O . ILE A 1 197 ? 18.069 1.788 -21.046 1.00 81.75 197 ILE A O 1
ATOM 1427 N N . VAL A 1 198 ? 16.207 0.671 -21.598 1.00 83.62 198 VAL A N 1
ATOM 1428 C CA . VAL A 1 198 ? 15.399 1.202 -20.501 1.00 83.62 198 VAL A CA 1
ATOM 1429 C C . VAL A 1 198 ? 15.387 0.180 -19.375 1.00 83.62 198 VAL A C 1
ATOM 1431 O O . VAL A 1 198 ? 15.001 -0.971 -19.585 1.00 83.62 198 VAL A O 1
ATOM 1434 N N . VAL A 1 199 ? 15.775 0.618 -18.177 1.00 84.56 199 VAL A N 1
ATOM 1435 C CA . VAL A 1 199 ? 15.749 -0.191 -16.956 1.00 84.56 199 VAL A CA 1
ATOM 1436 C C . VAL A 1 199 ? 14.870 0.494 -15.920 1.00 84.56 199 VAL A C 1
ATOM 1438 O O . VAL A 1 199 ? 15.095 1.655 -15.588 1.00 84.56 199 VAL A O 1
ATOM 1441 N N . HIS A 1 200 ? 13.895 -0.236 -15.386 1.00 83.38 200 HIS A N 1
ATOM 1442 C CA . HIS A 1 200 ? 13.121 0.175 -14.216 1.00 83.38 200 HIS A CA 1
ATOM 1443 C C . HIS A 1 200 ? 13.252 -0.895 -13.148 1.00 83.38 200 HIS A C 1
ATOM 1445 O O . HIS A 1 200 ? 13.166 -2.083 -13.446 1.00 83.38 200 HIS A O 1
ATOM 1451 N N . THR A 1 201 ? 13.430 -0.490 -11.900 1.00 82.56 201 THR A N 1
ATOM 1452 C CA . THR A 1 201 ? 13.341 -1.427 -10.778 1.00 82.56 201 THR A CA 1
ATOM 1453 C C . THR A 1 201 ? 11.973 -1.258 -10.127 1.00 82.56 201 THR A C 1
ATOM 1455 O O . THR A 1 201 ? 11.459 -0.146 -10.124 1.00 82.56 201 THR A O 1
ATOM 1458 N N . LEU A 1 202 ? 11.395 -2.347 -9.619 1.00 80.62 202 LEU A N 1
ATOM 1459 C CA . LEU A 1 202 ? 10.119 -2.430 -8.915 1.00 80.62 202 LEU A CA 1
ATOM 1460 C C . LEU A 1 202 ? 10.294 -3.273 -7.637 1.00 80.62 202 LEU A C 1
ATOM 1462 O O . LEU A 1 202 ? 10.483 -4.482 -7.704 1.00 80.62 202 LEU A O 1
ATOM 1466 N N . LEU A 1 203 ? 10.244 -2.643 -6.472 1.00 81.00 203 LEU A N 1
ATOM 1467 C CA . LEU A 1 203 ? 10.126 -3.268 -5.158 1.00 81.00 203 LEU A CA 1
ATOM 1468 C C . LEU A 1 203 ? 8.649 -3.509 -4.813 1.00 81.00 203 LEU A C 1
ATOM 1470 O O . LEU A 1 203 ? 7.821 -2.614 -4.949 1.00 81.00 203 LEU A O 1
ATOM 1474 N N . ILE A 1 204 ? 8.327 -4.695 -4.321 1.00 82.12 204 ILE A N 1
ATOM 1475 C CA . ILE A 1 204 ? 6.987 -5.129 -3.940 1.00 82.12 204 ILE A CA 1
ATOM 1476 C C . ILE A 1 204 ? 7.047 -5.623 -2.501 1.00 82.12 204 ILE A C 1
ATOM 1478 O O . ILE A 1 204 ? 7.829 -6.518 -2.208 1.00 82.12 204 ILE A O 1
ATOM 1482 N N . HIS A 1 205 ? 6.203 -5.088 -1.630 1.00 81.62 205 HIS A N 1
ATOM 1483 C CA . HIS A 1 205 ? 5.985 -5.603 -0.286 1.00 81.62 205 HIS A CA 1
ATOM 1484 C C . HIS A 1 205 ? 4.700 -6.429 -0.260 1.00 81.62 205 HIS A C 1
ATOM 1486 O O . HIS A 1 205 ? 3.622 -5.934 -0.617 1.00 81.62 205 HIS A O 1
ATOM 1492 N N . ILE A 1 206 ? 4.802 -7.682 0.180 1.00 81.19 206 ILE A N 1
ATOM 1493 C CA . ILE A 1 206 ? 3.642 -8.531 0.436 1.00 81.19 206 ILE A CA 1
ATOM 1494 C C . ILE A 1 206 ? 3.188 -8.264 1.854 1.00 81.19 206 ILE A C 1
ATOM 1496 O O . ILE A 1 206 ? 3.763 -8.739 2.827 1.00 81.19 206 ILE A O 1
ATOM 1500 N N . ASN A 1 207 ? 2.110 -7.517 1.983 1.00 74.50 207 ASN A N 1
ATOM 1501 C CA . ASN A 1 207 ? 1.447 -7.367 3.256 1.00 74.50 207 ASN A CA 1
ATOM 1502 C C . ASN A 1 207 ? 0.724 -8.673 3.562 1.00 74.50 207 ASN A C 1
ATOM 1504 O O . ASN A 1 207 ? -0.174 -9.079 2.824 1.00 74.50 207 ASN A O 1
ATOM 1508 N N . GLY A 1 208 ? 1.080 -9.289 4.685 1.00 67.69 208 GLY A N 1
ATOM 1509 C CA . GLY A 1 208 ? 0.242 -10.333 5.245 1.00 67.69 208 GLY A CA 1
ATOM 1510 C C . GLY A 1 208 ? -1.118 -9.777 5.638 1.00 67.69 208 GLY A C 1
ATOM 1511 O O . GLY A 1 208 ? -1.204 -8.696 6.252 1.00 67.69 208 GLY A O 1
ATOM 1512 N N . GLY A 1 209 ? -2.167 -10.528 5.313 1.00 54.22 209 GLY A N 1
ATOM 1513 C CA . GLY A 1 209 ? -3.440 -10.417 5.999 1.00 54.22 209 GLY A CA 1
ATOM 1514 C C . GLY A 1 209 ? -3.207 -10.557 7.502 1.00 54.22 209 GLY A C 1
ATOM 1515 O O . GLY A 1 209 ? -2.347 -11.324 7.949 1.00 54.22 209 GLY A O 1
ATOM 1516 N N . GLY A 1 210 ? -3.928 -9.771 8.302 1.00 44.44 210 GLY A N 1
ATOM 1517 C CA . GLY A 1 210 ? -3.883 -9.921 9.752 1.00 44.44 210 GLY A CA 1
ATOM 1518 C C . GLY A 1 210 ? -4.274 -11.350 10.125 1.00 44.44 210 GLY A C 1
ATOM 1519 O O . GLY A 1 210 ? -5.439 -11.718 10.034 1.00 44.44 210 GLY A O 1
ATOM 1520 N N . SER A 1 211 ? -3.306 -12.169 10.532 1.00 43.41 211 SER A N 1
ATOM 1521 C CA . SER A 1 211 ? -3.595 -13.409 11.246 1.00 43.41 211 SER A CA 1
ATOM 1522 C C . SER A 1 211 ? -3.828 -13.028 12.702 1.00 43.41 211 SER A C 1
ATOM 1524 O O . SER A 1 211 ? -2.936 -12.450 13.322 1.00 43.41 211 SER A O 1
ATOM 1526 N N . ALA A 1 212 ? -5.018 -13.312 13.241 1.00 36.72 212 ALA A N 1
ATOM 1527 C CA . ALA A 1 212 ? -5.314 -13.112 14.658 1.00 36.72 212 ALA A CA 1
ATOM 1528 C C . ALA A 1 212 ? -4.277 -13.883 15.494 1.00 36.72 212 ALA A C 1
ATOM 1530 O O . ALA A 1 212 ? -4.285 -15.112 15.546 1.00 36.72 212 ALA A O 1
ATOM 1531 N N . GLY A 1 213 ? -3.328 -13.152 16.077 1.00 35.78 213 GLY A N 1
ATOM 1532 C CA . GLY A 1 213 ? -2.085 -13.707 16.598 1.00 35.78 213 GLY A CA 1
ATOM 1533 C C . GLY A 1 213 ? -1.704 -13.093 17.935 1.00 35.78 213 GLY A C 1
ATOM 1534 O O . GLY A 1 213 ? -0.881 -12.190 17.990 1.00 35.78 213 GLY A O 1
ATOM 1535 N N . SER A 1 214 ? -2.254 -13.698 18.990 1.00 30.97 214 SER A N 1
ATOM 1536 C CA . SER A 1 214 ? -2.013 -13.515 20.434 1.00 30.97 214 SER A CA 1
ATOM 1537 C C . SER A 1 214 ? -2.808 -12.404 21.149 1.00 30.97 214 SER A C 1
ATOM 1539 O O . SER A 1 214 ? -2.673 -11.231 20.812 1.00 30.97 214 SER A O 1
ATOM 1541 N N . PRO A 1 215 ? -3.605 -12.752 22.185 1.00 37.50 215 PRO A N 1
ATOM 1542 C CA . PRO A 1 215 ? -4.333 -11.777 22.990 1.00 37.50 215 PRO A CA 1
ATOM 1543 C C . PRO A 1 215 ? -3.378 -10.948 23.860 1.00 37.50 215 PRO A C 1
ATOM 1545 O O . PRO A 1 215 ? -2.615 -11.492 24.658 1.00 37.50 215 PRO A O 1
ATOM 1548 N N . GLY A 1 216 ? -3.466 -9.624 23.741 1.00 35.91 216 GLY A N 1
ATOM 1549 C CA . GLY A 1 216 ? -3.000 -8.676 24.752 1.00 35.91 216 GLY A CA 1
ATOM 1550 C C . GLY A 1 216 ? -4.157 -8.311 25.684 1.00 35.91 216 GLY A C 1
ATOM 1551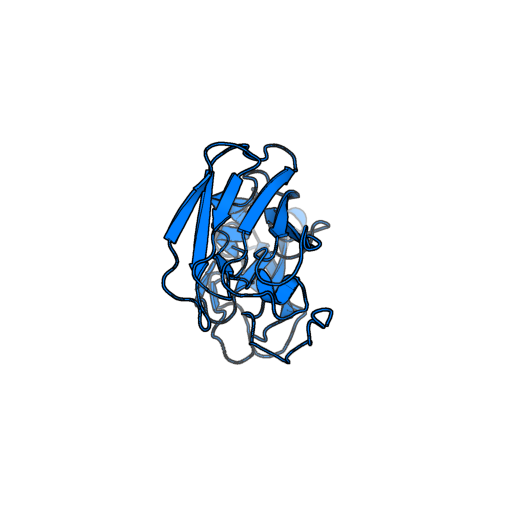 O O . GLY A 1 216 ? -5.245 -7.951 25.227 1.00 35.91 216 GLY A O 1
ATOM 1552 N N . THR A 1 217 ? -3.949 -8.435 26.993 1.00 30.00 217 THR A N 1
ATOM 1553 C CA . THR A 1 217 ? -4.946 -8.098 28.019 1.00 30.00 217 THR A CA 1
ATOM 1554 C C . THR A 1 217 ? -5.096 -6.586 28.171 1.00 30.00 217 THR A C 1
ATOM 1556 O O . THR A 1 217 ? -4.111 -5.898 28.437 1.00 30.00 217 THR A O 1
ATOM 1559 N N . VAL A 1 218 ? -6.330 -6.080 28.089 1.00 32.44 218 VAL A N 1
ATOM 1560 C CA . VAL A 1 218 ? -6.703 -4.764 28.629 1.00 32.44 218 VAL A CA 1
ATOM 1561 C C . VAL A 1 218 ? -7.118 -4.968 30.081 1.00 32.44 218 VAL A C 1
ATOM 1563 O O . VAL A 1 218 ? -8.067 -5.695 30.367 1.00 32.44 218 VAL A O 1
ATOM 1566 N N . THR A 1 219 ? -6.395 -4.341 31.004 1.00 29.55 219 THR A N 1
ATOM 1567 C CA . THR A 1 219 ? -6.792 -4.285 32.411 1.00 29.55 219 THR A CA 1
ATOM 1568 C C . THR A 1 219 ? -7.851 -3.202 32.562 1.00 29.55 219 THR A C 1
ATOM 1570 O O . THR A 1 219 ? -7.543 -2.014 32.486 1.00 29.55 219 THR A O 1
ATOM 1573 N N . THR A 1 220 ? -9.101 -3.600 32.775 1.00 24.56 220 THR A N 1
ATOM 1574 C CA . THR A 1 220 ? -10.126 -2.702 33.312 1.00 24.56 220 THR A CA 1
ATOM 1575 C C . THR A 1 220 ? -9.818 -2.437 34.784 1.00 24.56 220 THR A C 1
ATOM 1577 O O . THR A 1 220 ? -9.483 -3.368 35.521 1.00 24.56 220 THR A O 1
ATOM 1580 N N . CYS A 1 221 ? -9.913 -1.183 35.224 1.00 27.23 221 CYS A N 1
ATOM 1581 C CA . CYS A 1 221 ? -9.860 -0.868 36.649 1.00 27.23 221 CYS A CA 1
ATOM 1582 C C . CYS A 1 221 ? -11.027 -1.559 37.375 1.00 27.23 221 CYS A C 1
ATOM 1584 O O . CYS A 1 221 ? -12.137 -1.603 36.844 1.00 27.23 221 CYS A O 1
ATOM 1586 N N . VAL A 1 222 ? -10.750 -2.105 38.562 1.00 35.81 222 VAL A N 1
ATOM 1587 C CA . VAL A 1 222 ? -11.770 -2.508 39.549 1.00 35.81 222 VAL A CA 1
ATOM 1588 C C . VAL A 1 222 ? -12.358 -1.293 40.245 1.00 35.81 222 VAL A C 1
ATOM 1590 O O . VAL A 1 222 ? -11.587 -0.336 40.488 1.00 35.81 222 VAL A O 1
#

Radius of gyration: 20.83 Å; chains: 1; bounding box: 46×38×71 Å

Secondary structure (DSSP, 8-state):
-PPPEEHHHHTTS-PPTT-EEEEEEEESTT--SSEEEEEEETTTT---EEEEESSSSEEEE-SSS-EEEE--GGGS-SSTTEEEEEEEEEE--STTSSSPPPEEEEEEEEE----SSS-PEEEETT--EEEHHHHHHHTT----TT-EEEEEESSSS---BTTTEEETTSTT--TT-EEEEEEEEESSSSS--GGGEEEEEEEEEEEPP-----PPPP----

Sequence (222 aa):
MACAKDLFTLLGGSPTVGGTWKLNTITGTGAPSSGSLQIAEGAPPGAYSAKSFPSLPYTFTAGEAHIWWDPQTDDAPTTCYTSWVYTFEYTPPEEGCANPPAASVTWTLTNSPANDSAGPVNYCDNTGNKDLKADLSACGKNAPAGGTWTKTAGPTGVDPVSGGMFNTNDPGVEPGQDYTYTYTVDLDGAGTCAECIVVHTLLIHINGGGSAGSPGTVTTCV

Foldseek 3Di:
DAAWAWPLVLLVAQADAWWKKWFADKDKVPTDQWDWWFKFADVVTDHTDTDTDGGPGDMDIGNHRIMITGDDPVNADLAALIKIKTKMKIDGDPVQHDGGDITIDIDIDHLHWDDDPRDAAEDEAPPFKDANCVSCVSHPRDQDPPKDKDWDDKWPFWDQPPRRIGTSHGDGNDAQIKTKIKTWDQQVVPVPDPVSIDIGMHIYTHHYYDDVDDHDYDDDDD